Protein AF-Q4D4T2-F1 (afdb_monomer_lite)

Radius of gyration: 32.49 Å; chains: 1; bounding box: 91×75×84 Å

Structure (mmCIF, N/CA/C/O backbone):
data_AF-Q4D4T2-F1
#
_entry.id   AF-Q4D4T2-F1
#
loop_
_atom_site.group_PDB
_atom_site.id
_atom_site.type_symbol
_atom_site.label_atom_id
_atom_site.label_alt_id
_atom_site.label_comp_id
_atom_site.label_asym_id
_atom_site.label_entity_id
_atom_site.label_seq_id
_atom_site.pdbx_PDB_ins_code
_atom_site.Cartn_x
_atom_site.Cartn_y
_atom_site.Cartn_z
_atom_site.occupancy
_atom_site.B_iso_or_equiv
_atom_site.auth_seq_id
_atom_site.auth_comp_id
_atom_site.auth_asym_id
_atom_site.auth_atom_id
_atom_site.pdbx_PDB_model_num
ATOM 1 N N . MET A 1 1 ? -22.966 30.499 -41.683 1.00 44.88 1 MET A N 1
ATOM 2 C CA . MET A 1 1 ? -21.918 30.777 -40.678 1.00 44.88 1 MET A CA 1
ATOM 3 C C . MET A 1 1 ? -20.660 29.990 -41.037 1.00 44.88 1 MET A C 1
ATOM 5 O O . MET A 1 1 ? -20.538 28.830 -40.684 1.00 44.88 1 MET A O 1
ATOM 9 N N . ARG A 1 2 ? -19.798 30.611 -41.858 1.00 36.44 2 ARG A N 1
ATOM 10 C CA . ARG A 1 2 ? -18.565 30.069 -42.455 1.00 36.44 2 ARG A CA 1
ATOM 11 C C . ARG A 1 2 ? -17.349 30.632 -41.708 1.00 36.44 2 ARG A C 1
ATOM 13 O O . ARG A 1 2 ? -17.161 31.846 -41.756 1.00 36.44 2 ARG A O 1
ATOM 20 N N . ARG A 1 3 ? -16.542 29.784 -41.062 1.00 41.66 3 ARG A N 1
ATOM 21 C CA . ARG A 1 3 ? -15.095 29.957 -40.795 1.00 41.66 3 ARG A CA 1
ATOM 22 C C . ARG A 1 3 ? -14.637 28.849 -39.847 1.00 41.66 3 ARG A C 1
ATOM 24 O O . ARG A 1 3 ? -15.160 28.783 -38.749 1.00 41.66 3 ARG A O 1
ATOM 31 N N . VAL A 1 4 ? -13.714 28.006 -40.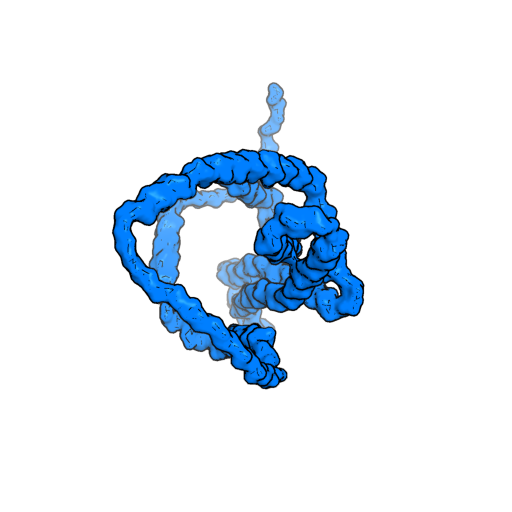309 1.00 49.16 4 VAL A N 1
ATOM 32 C CA . VAL A 1 4 ? -12.518 27.450 -39.633 1.00 49.16 4 VAL A CA 1
ATOM 33 C C . VAL A 1 4 ? -12.084 26.257 -40.494 1.00 49.16 4 VAL A C 1
ATOM 35 O O . VAL A 1 4 ? -12.495 25.120 -40.293 1.00 49.16 4 VAL A O 1
ATOM 38 N N . ALA A 1 5 ? -11.301 26.557 -41.526 1.00 42.28 5 ALA A N 1
ATOM 39 C CA . ALA A 1 5 ? -10.587 25.598 -42.354 1.00 42.28 5 ALA A CA 1
ATOM 40 C C . ALA A 1 5 ? -9.235 26.237 -42.676 1.00 42.28 5 ALA A C 1
ATOM 42 O O . ALA A 1 5 ? -9.202 27.138 -43.505 1.00 42.28 5 ALA A O 1
ATOM 43 N N . SER A 1 6 ? -8.175 25.831 -41.966 1.00 41.22 6 SER A N 1
ATOM 44 C CA . SER A 1 6 ? -6.763 25.927 -42.388 1.00 41.22 6 SER A CA 1
ATOM 45 C C . SER A 1 6 ? -5.823 25.646 -41.204 1.00 41.22 6 SER A C 1
ATOM 47 O O . SER A 1 6 ? -5.306 26.573 -40.588 1.00 41.22 6 SER A O 1
ATOM 49 N N . PHE A 1 7 ? -5.586 24.376 -40.875 1.00 43.56 7 PHE A N 1
ATOM 50 C CA . PHE A 1 7 ? -4.319 23.973 -40.249 1.00 43.56 7 PHE A CA 1
ATOM 51 C C . PHE A 1 7 ? -4.095 22.479 -40.494 1.00 43.56 7 PHE A C 1
ATOM 53 O O . PHE A 1 7 ? -4.446 21.625 -39.687 1.00 43.56 7 PHE A O 1
ATOM 60 N N . MET A 1 8 ? -3.602 22.159 -41.689 1.00 41.56 8 MET A N 1
ATOM 61 C CA . MET A 1 8 ? -3.276 20.800 -42.106 1.00 41.56 8 MET A CA 1
ATOM 62 C C . MET A 1 8 ? -1.932 20.873 -42.831 1.00 41.56 8 MET A C 1
ATOM 64 O O . MET A 1 8 ? -1.846 21.360 -43.953 1.00 41.56 8 MET A O 1
ATOM 68 N N . GLY A 1 9 ? -0.875 20.460 -42.136 1.00 43.84 9 GLY A N 1
ATOM 69 C CA . GLY A 1 9 ? 0.486 20.385 -42.648 1.00 43.84 9 GLY A CA 1
ATOM 70 C C . GLY A 1 9 ? 1.255 19.314 -41.881 1.00 43.84 9 GLY A C 1
ATOM 71 O O . GLY A 1 9 ? 1.368 19.403 -40.662 1.00 43.84 9 GLY A O 1
ATOM 72 N N . GLY A 1 10 ? 1.764 18.314 -42.605 1.00 42.94 10 GLY A N 1
ATOM 73 C CA . GLY A 1 10 ? 2.750 17.345 -42.111 1.00 42.94 10 GLY A CA 1
ATOM 74 C C . GLY A 1 10 ? 2.236 15.904 -41.963 1.00 42.94 10 GLY A C 1
ATOM 75 O O . GLY A 1 10 ? 1.473 15.632 -41.040 1.00 42.94 10 GLY A O 1
ATOM 76 N N . PRO A 1 11 ? 2.651 14.960 -42.832 1.00 43.16 11 PRO A N 1
ATOM 77 C CA . PRO A 1 11 ? 2.201 13.573 -42.807 1.00 43.16 11 PRO A CA 1
ATOM 78 C C . PRO A 1 11 ? 3.127 12.694 -41.949 1.00 43.16 11 PRO A C 1
ATOM 80 O O . PRO A 1 11 ? 4.309 12.559 -42.244 1.00 43.16 11 PRO A O 1
ATOM 83 N N . THR A 1 12 ? 2.584 12.002 -40.947 1.00 50.88 12 THR A N 1
ATOM 84 C CA . THR A 1 12 ? 3.185 10.772 -40.403 1.00 50.88 12 THR A CA 1
ATOM 85 C C . THR A 1 12 ? 2.129 9.673 -40.400 1.00 50.88 12 THR A C 1
ATOM 87 O O . THR A 1 12 ? 1.199 9.634 -39.597 1.00 50.88 12 THR A O 1
ATOM 90 N N . GLN A 1 13 ? 2.237 8.795 -41.396 1.00 39.31 13 GLN A N 1
ATOM 91 C CA . GLN A 1 13 ? 1.388 7.624 -41.551 1.00 39.31 13 GLN A CA 1
ATOM 92 C C . GLN A 1 13 ? 1.689 6.584 -40.465 1.00 39.31 13 GLN A C 1
ATOM 94 O O . GLN A 1 13 ? 2.679 5.865 -40.551 1.00 39.31 13 GLN A O 1
ATOM 99 N N . TRP A 1 14 ? 0.780 6.424 -39.505 1.00 34.06 14 TRP A N 1
ATOM 100 C CA . TRP A 1 14 ? 0.675 5.212 -38.688 1.00 34.06 14 TRP A CA 1
ATOM 101 C C . TRP A 1 14 ? -0.488 4.370 -39.212 1.00 34.06 14 TRP A C 1
ATOM 103 O O . TRP A 1 14 ? -1.624 4.455 -38.747 1.00 34.06 14 TRP A O 1
ATOM 113 N N . ARG A 1 15 ? -0.220 3.572 -40.248 1.00 34.34 15 ARG A N 1
ATOM 114 C CA . ARG A 1 15 ? -1.204 2.676 -40.863 1.00 34.34 15 ARG A CA 1
ATOM 115 C C . ARG A 1 15 ? -1.383 1.432 -39.981 1.00 34.34 15 ARG A C 1
ATOM 117 O O . ARG A 1 15 ? -0.695 0.434 -40.164 1.00 34.34 15 ARG A O 1
ATOM 124 N N . TRP A 1 16 ? -2.334 1.473 -39.044 1.00 38.56 16 TRP A N 1
ATOM 125 C CA . TRP A 1 16 ? -2.843 0.296 -38.317 1.00 38.56 16 TRP A CA 1
ATOM 126 C C . TRP A 1 16 ? -3.667 -0.598 -39.261 1.00 38.56 16 TRP A C 1
ATOM 128 O O . TRP A 1 16 ? -4.891 -0.678 -39.199 1.00 38.56 16 TRP A O 1
ATOM 138 N N . GLY A 1 17 ? -2.985 -1.247 -40.202 1.00 41.09 17 GLY A N 1
ATOM 139 C CA . GLY A 1 17 ? -3.572 -2.185 -41.147 1.00 41.09 17 GLY A CA 1
ATOM 140 C C . GLY A 1 17 ? -3.193 -3.613 -40.793 1.00 41.09 17 GLY A C 1
ATOM 141 O O . GLY A 1 17 ? -2.114 -4.047 -41.178 1.00 41.09 17 GLY A O 1
ATOM 142 N N . SER A 1 18 ? -4.077 -4.326 -40.079 1.00 44.06 18 SER A N 1
ATOM 143 C CA . SER A 1 18 ? -4.409 -5.760 -40.252 1.00 44.06 18 SER A CA 1
ATOM 144 C C . SER A 1 18 ? -4.980 -6.359 -38.961 1.00 44.06 18 SER A C 1
ATOM 146 O O . SER A 1 18 ? -4.249 -6.828 -38.090 1.00 44.06 18 SER A O 1
ATOM 148 N N . ARG A 1 19 ? -6.315 -6.453 -38.884 1.00 53.12 19 ARG A N 1
ATOM 149 C CA . ARG A 1 19 ? -7.075 -7.185 -37.842 1.00 53.12 19 ARG A CA 1
ATOM 150 C C . ARG A 1 19 ? -6.663 -8.666 -37.677 1.00 53.12 19 ARG A C 1
ATOM 152 O O . ARG A 1 19 ? -7.054 -9.308 -36.708 1.00 53.12 19 ARG A O 1
ATOM 159 N N . VAL A 1 20 ? -5.866 -9.208 -38.598 1.00 58.22 20 VAL A N 1
ATOM 160 C CA . VAL A 1 20 ? -5.419 -10.610 -38.619 1.00 58.22 20 VAL A CA 1
ATOM 161 C C . VAL A 1 20 ? -4.209 -10.859 -37.702 1.00 58.22 20 VAL A C 1
ATOM 163 O O . VAL A 1 20 ? -4.119 -11.922 -37.089 1.00 58.22 20 VAL A O 1
ATOM 166 N N . LEU A 1 21 ? -3.317 -9.875 -37.521 1.00 54.00 21 LEU A N 1
ATOM 167 C CA . LEU A 1 21 ? -2.125 -10.021 -36.668 1.00 54.00 21 LEU A CA 1
ATOM 168 C C . LEU A 1 21 ? -2.469 -10.042 -35.172 1.00 54.00 21 LEU A C 1
ATOM 170 O O . LEU A 1 21 ? -1.868 -10.804 -34.418 1.00 54.00 21 LEU A O 1
ATOM 174 N N . TRP A 1 22 ? -3.499 -9.297 -34.759 1.00 44.16 22 TRP A N 1
ATOM 175 C CA . TRP A 1 22 ? -3.991 -9.317 -33.376 1.00 44.16 22 TRP A CA 1
ATOM 176 C C . TRP A 1 22 ? -4.605 -10.670 -32.994 1.00 44.16 22 TRP A C 1
ATOM 178 O O . TRP A 1 22 ? -4.325 -11.181 -31.914 1.00 44.16 22 TRP A O 1
ATOM 188 N N . LYS A 1 23 ? -5.360 -11.318 -33.898 1.00 63.72 23 LYS A N 1
ATOM 189 C CA . LYS A 1 23 ? -5.887 -12.669 -33.636 1.00 63.72 23 LYS A CA 1
ATOM 190 C C . LYS A 1 23 ? -4.777 -13.716 -33.507 1.00 63.72 23 LYS A C 1
ATOM 192 O O . LYS A 1 23 ? -4.887 -14.590 -32.655 1.00 63.72 23 LYS A O 1
ATOM 197 N N . ARG A 1 24 ? -3.700 -13.618 -34.298 1.00 65.69 24 ARG A N 1
ATOM 198 C CA . ARG A 1 24 ? -2.552 -14.538 -34.197 1.00 65.69 24 ARG A CA 1
ATOM 199 C C . ARG A 1 24 ? -1.722 -14.318 -32.930 1.00 65.69 24 ARG A C 1
ATOM 201 O O . ARG A 1 24 ? -1.378 -15.297 -32.282 1.00 65.69 24 ARG A O 1
ATOM 208 N N . GLN A 1 25 ? -1.460 -13.070 -32.538 1.00 58.53 25 GLN A N 1
ATOM 209 C CA . GLN A 1 25 ? -0.755 -12.756 -31.284 1.00 58.53 25 GLN A CA 1
ATOM 210 C C . GLN A 1 25 ? -1.544 -13.214 -30.046 1.00 58.53 25 GLN A C 1
ATOM 212 O O . GLN A 1 25 ? -0.963 -13.802 -29.140 1.00 58.53 25 GLN A O 1
ATOM 217 N N . VAL A 1 26 ? -2.871 -13.033 -30.027 1.00 70.00 26 VAL A N 1
ATOM 218 C CA . VAL A 1 26 ? -3.720 -13.508 -28.917 1.00 70.00 26 VAL A CA 1
ATOM 219 C C . VAL A 1 26 ? -3.757 -15.041 -28.846 1.00 70.00 26 VAL A C 1
ATOM 221 O O . VAL A 1 26 ? -3.688 -15.593 -27.752 1.00 70.00 26 VAL A O 1
ATOM 224 N N . LEU A 1 27 ? -3.791 -15.744 -29.985 1.00 70.00 27 LEU A N 1
ATOM 225 C CA . LEU A 1 27 ? -3.718 -17.212 -30.007 1.00 70.00 27 LEU A CA 1
ATOM 226 C C . LEU A 1 27 ? -2.357 -17.740 -29.532 1.00 70.00 27 LEU A C 1
ATOM 228 O O . LEU A 1 27 ? -2.335 -18.674 -28.738 1.00 70.00 27 LEU A O 1
ATOM 232 N N . ILE A 1 28 ? -1.246 -17.110 -29.933 1.00 67.31 28 ILE A N 1
ATOM 233 C CA . ILE A 1 28 ? 0.107 -17.498 -29.492 1.00 67.31 28 ILE A CA 1
ATOM 234 C C . ILE A 1 28 ? 0.299 -17.215 -27.992 1.00 67.31 28 ILE A C 1
ATOM 236 O O . ILE A 1 28 ? 0.868 -18.039 -27.275 1.00 67.31 28 ILE A O 1
ATOM 240 N N . ALA A 1 29 ? -0.233 -16.099 -27.483 1.00 56.44 29 ALA A N 1
ATOM 241 C CA . ALA A 1 29 ? -0.218 -15.798 -26.053 1.00 56.44 29 ALA A CA 1
ATOM 242 C C . ALA A 1 29 ? -1.091 -16.774 -25.241 1.00 56.44 29 ALA A C 1
ATOM 244 O O . ALA A 1 29 ? -0.703 -17.170 -24.143 1.00 56.44 29 ALA A O 1
ATOM 245 N N . SER A 1 30 ? -2.232 -17.214 -25.786 1.00 62.06 30 SER A N 1
ATOM 246 C CA . SER A 1 30 ? -3.124 -18.164 -25.111 1.00 62.06 30 SER A CA 1
ATOM 247 C C . SER A 1 30 ? -2.571 -19.593 -25.092 1.00 62.06 30 SER A C 1
ATOM 249 O O . SER A 1 30 ? -2.819 -20.313 -24.127 1.00 62.06 30 SER A O 1
ATOM 251 N N . THR A 1 31 ? -1.793 -20.007 -26.100 1.00 61.25 31 THR A N 1
ATOM 252 C CA . THR A 1 31 ? -1.099 -21.307 -26.083 1.00 61.25 31 THR A CA 1
ATOM 253 C C . THR A 1 31 ? 0.143 -21.282 -25.196 1.00 61.25 31 THR A C 1
ATOM 255 O O . THR A 1 31 ? 0.405 -22.257 -24.501 1.00 61.25 31 THR A O 1
ATOM 258 N N . ALA A 1 32 ? 0.861 -20.154 -25.124 1.00 54.91 32 ALA A N 1
ATOM 259 C CA . ALA A 1 32 ? 2.004 -20.018 -24.223 1.00 54.91 32 ALA A CA 1
ATOM 260 C C . ALA A 1 32 ? 1.574 -20.002 -22.744 1.00 54.91 32 ALA A C 1
ATOM 262 O O . ALA A 1 32 ? 2.200 -20.659 -21.919 1.00 54.91 32 ALA A O 1
ATOM 263 N N . LEU A 1 33 ? 0.470 -19.335 -22.384 1.00 53.81 33 LEU A N 1
ATOM 264 C CA . LEU A 1 33 ? 0.018 -19.284 -20.985 1.00 53.81 33 LEU A CA 1
ATOM 265 C C . LEU A 1 33 ? -0.446 -20.642 -20.426 1.00 53.81 33 LEU A C 1
ATOM 267 O O . LEU A 1 33 ? -0.428 -20.829 -19.210 1.00 53.81 33 LEU A O 1
ATOM 271 N N . SER A 1 34 ? -0.836 -21.585 -21.290 1.00 50.41 34 SER A N 1
ATOM 272 C CA . SER A 1 34 ? -1.310 -22.906 -20.863 1.00 50.41 34 SER A CA 1
ATOM 273 C C . SER A 1 34 ? -0.177 -23.878 -20.512 1.00 50.41 34 SER A C 1
ATOM 275 O O . SER A 1 34 ? -0.414 -24.809 -19.745 1.00 50.41 34 SER A O 1
ATOM 277 N N . GLU A 1 35 ? 1.048 -23.669 -21.008 1.00 55.22 35 GLU A N 1
ATOM 278 C CA . GLU A 1 35 ? 2.179 -24.576 -20.739 1.00 55.22 35 GLU A CA 1
ATOM 279 C C . GLU A 1 35 ? 3.102 -24.117 -19.597 1.00 55.22 35 GLU A C 1
ATOM 281 O O . GLU A 1 35 ? 3.805 -24.936 -19.006 1.00 55.22 35 GLU A O 1
ATOM 286 N N . TYR A 1 36 ? 3.047 -22.850 -19.172 1.00 53.03 36 TYR A N 1
ATOM 287 C CA . TYR A 1 36 ? 3.883 -22.362 -18.061 1.00 53.03 36 TYR A CA 1
ATOM 288 C C . TYR A 1 36 ? 3.278 -22.567 -16.659 1.00 53.03 36 TYR A C 1
ATOM 290 O O . TYR A 1 36 ? 3.931 -22.273 -15.654 1.00 53.03 36 TYR A O 1
ATOM 298 N N . HIS A 1 37 ? 2.056 -23.100 -16.546 1.00 51.78 37 HIS A N 1
ATOM 299 C CA . HIS A 1 37 ? 1.258 -22.923 -15.330 1.00 51.78 37 HIS A CA 1
ATOM 300 C C . HIS A 1 37 ? 1.340 -24.014 -14.241 1.00 51.78 37 HIS A C 1
ATOM 302 O O . HIS A 1 37 ? 0.659 -23.870 -13.226 1.00 51.78 37 HIS A O 1
ATOM 308 N N . LEU A 1 38 ? 2.166 -25.068 -14.358 1.00 46.06 38 LEU A N 1
ATOM 309 C CA . LEU A 1 38 ? 2.177 -26.126 -13.320 1.00 46.06 38 LEU A CA 1
ATOM 310 C C . LEU A 1 38 ? 3.533 -26.662 -12.823 1.00 46.06 38 LEU A C 1
ATOM 312 O O . LEU A 1 38 ? 3.528 -27.486 -11.912 1.00 46.06 38 LEU A O 1
ATOM 316 N N . ARG A 1 39 ? 4.693 -26.212 -13.327 1.00 49.44 39 ARG A N 1
ATOM 317 C CA . ARG A 1 39 ? 5.987 -26.833 -12.945 1.00 49.44 39 ARG A CA 1
ATOM 318 C C . ARG A 1 39 ? 7.060 -25.934 -12.324 1.00 49.44 39 ARG A C 1
ATOM 320 O O . ARG A 1 39 ? 8.030 -26.476 -11.812 1.00 49.44 39 ARG A O 1
ATOM 327 N N . SER A 1 40 ? 6.886 -24.608 -12.271 1.00 47.38 40 SER A N 1
ATOM 328 C CA . SER A 1 40 ? 7.947 -23.698 -11.780 1.00 47.38 40 SER A CA 1
ATOM 329 C C . SER A 1 40 ? 7.637 -22.939 -10.476 1.00 47.38 40 SER A C 1
ATOM 331 O O . SER A 1 40 ? 8.464 -22.149 -10.025 1.00 47.38 40 SER A O 1
ATOM 333 N N . ILE A 1 41 ? 6.484 -23.181 -9.836 1.00 50.47 41 ILE A N 1
ATOM 334 C CA . ILE A 1 41 ? 6.087 -22.526 -8.564 1.00 50.47 41 ILE A CA 1
ATOM 335 C C . ILE A 1 41 ? 6.522 -23.342 -7.325 1.00 50.47 41 ILE A C 1
ATOM 337 O O . ILE A 1 41 ? 6.406 -22.880 -6.194 1.00 50.47 41 ILE A O 1
ATOM 341 N N . SER A 1 42 ? 7.101 -24.533 -7.502 1.00 53.44 42 SER A N 1
ATOM 342 C CA . SER A 1 42 ? 7.606 -25.364 -6.396 1.00 53.44 42 SER A CA 1
ATOM 343 C C . SER A 1 42 ? 9.064 -25.082 -5.996 1.00 53.44 42 SER A C 1
ATOM 345 O O . SER A 1 42 ? 9.522 -25.637 -5.002 1.00 53.44 42 SER A O 1
ATOM 347 N N . ALA A 1 43 ? 9.789 -24.219 -6.720 1.00 55.88 43 ALA A N 1
ATOM 348 C CA . ALA A 1 43 ? 11.238 -24.040 -6.547 1.00 55.88 43 ALA A CA 1
ATOM 349 C C . ALA A 1 43 ? 11.678 -22.673 -5.979 1.00 55.88 43 ALA A C 1
ATOM 351 O O . ALA A 1 43 ? 12.851 -22.506 -5.653 1.00 55.88 43 ALA A O 1
ATOM 352 N N . LEU A 1 44 ? 10.769 -21.703 -5.798 1.00 54.03 44 LEU A N 1
ATOM 353 C CA . LEU A 1 44 ? 11.093 -20.419 -5.161 1.00 54.03 44 LEU A CA 1
ATOM 354 C C . LEU A 1 44 ? 10.531 -20.322 -3.733 1.00 54.03 44 LEU A C 1
ATOM 356 O O . LEU A 1 44 ? 9.417 -19.873 -3.487 1.00 54.03 44 LEU A O 1
ATOM 360 N N . SER A 1 45 ? 11.426 -20.659 -2.806 1.00 54.97 45 SER A N 1
ATOM 361 C CA . SER A 1 45 ? 11.560 -20.141 -1.442 1.00 54.97 45 SER A CA 1
ATOM 362 C C . SER A 1 45 ? 10.604 -20.663 -0.342 1.00 54.97 45 SER A C 1
ATOM 364 O O . SER A 1 45 ? 9.486 -20.169 -0.177 1.00 54.97 45 SER A O 1
ATOM 366 N N . PRO A 1 46 ? 11.108 -21.544 0.552 1.00 54.78 46 PRO A N 1
ATOM 367 C CA . PRO A 1 46 ? 10.490 -21.883 1.844 1.00 54.78 46 PRO A CA 1
ATOM 368 C C . PRO A 1 46 ? 10.179 -20.667 2.743 1.00 54.78 46 PRO A C 1
ATOM 370 O O . PRO A 1 46 ? 9.406 -20.777 3.694 1.00 54.78 46 PRO A O 1
ATOM 373 N N . SER A 1 47 ? 10.749 -19.493 2.443 1.00 64.50 47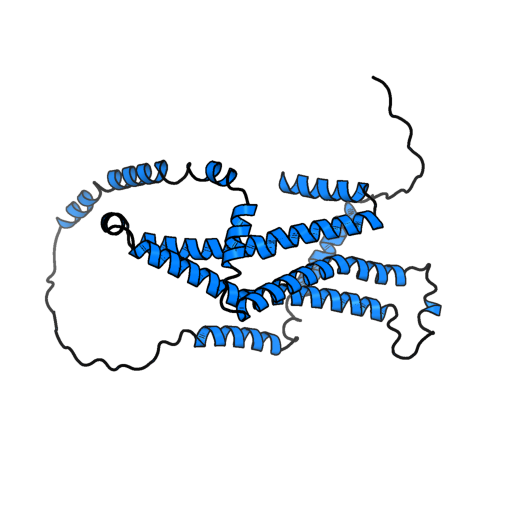 SER A N 1
ATOM 374 C CA . SER A 1 47 ? 10.578 -18.259 3.219 1.00 64.50 47 SER A CA 1
ATOM 375 C C . SER A 1 47 ? 9.166 -17.661 3.129 1.00 64.50 47 SER A C 1
ATOM 377 O O . SER A 1 47 ? 8.629 -17.209 4.140 1.00 64.50 47 SER A O 1
ATOM 379 N N . LEU A 1 48 ? 8.505 -17.733 1.966 1.00 57.47 48 LEU A N 1
ATOM 380 C CA . LEU A 1 48 ? 7.135 -17.226 1.797 1.00 57.47 48 LEU A CA 1
ATOM 381 C C . LEU A 1 48 ? 6.096 -18.160 2.432 1.00 57.47 48 LEU A C 1
ATOM 383 O O . LEU A 1 48 ? 5.099 -17.697 2.992 1.00 57.47 48 LEU A O 1
ATOM 387 N N . TRP A 1 49 ? 6.367 -19.470 2.434 1.00 56.31 49 TRP A N 1
ATOM 388 C CA . TRP A 1 49 ? 5.585 -20.438 3.205 1.00 56.31 49 TRP A CA 1
ATOM 389 C C . TRP A 1 49 ? 5.747 -20.224 4.711 1.00 56.31 49 TRP A C 1
ATOM 391 O O . TRP A 1 49 ? 4.749 -20.271 5.429 1.00 56.31 49 TRP A O 1
ATOM 401 N N . ASN A 1 50 ? 6.954 -19.905 5.189 1.00 68.50 50 ASN A N 1
ATOM 402 C CA . ASN A 1 50 ? 7.174 -19.576 6.596 1.00 68.50 50 ASN A CA 1
ATOM 403 C C . ASN A 1 50 ? 6.502 -18.263 7.012 1.00 68.50 50 ASN A C 1
ATOM 405 O O . ASN A 1 50 ? 5.897 -18.238 8.076 1.00 68.50 50 ASN A O 1
ATOM 409 N N . CYS A 1 51 ? 6.495 -17.212 6.186 1.00 60.78 51 CYS A N 1
ATOM 410 C CA . CYS A 1 51 ? 5.766 -15.978 6.512 1.00 60.78 51 CYS A CA 1
ATOM 411 C C . CYS A 1 51 ? 4.247 -16.189 6.562 1.00 60.78 51 CYS A C 1
ATOM 413 O O . CYS A 1 51 ? 3.589 -15.723 7.493 1.00 60.78 51 CYS A O 1
ATOM 415 N N . ARG A 1 52 ? 3.674 -16.949 5.617 1.00 68.88 52 ARG A N 1
ATOM 416 C CA . ARG A 1 52 ? 2.238 -17.270 5.639 1.00 68.88 52 ARG A CA 1
ATOM 417 C C . ARG A 1 52 ? 1.881 -18.182 6.814 1.00 68.88 52 ARG A C 1
ATOM 419 O O . ARG A 1 52 ? 0.841 -17.985 7.436 1.00 68.88 52 ARG A O 1
ATOM 426 N N . ARG A 1 53 ? 2.748 -19.144 7.152 1.00 72.12 53 ARG A N 1
ATOM 427 C CA . ARG A 1 53 ? 2.573 -20.044 8.300 1.00 72.12 53 ARG A CA 1
ATOM 428 C C . ARG A 1 53 ? 2.725 -19.292 9.627 1.00 72.12 53 ARG A C 1
ATOM 430 O O . ARG A 1 53 ? 1.889 -19.495 10.495 1.00 72.12 53 ARG A O 1
ATOM 437 N N . LEU A 1 54 ? 3.679 -18.367 9.750 1.00 67.44 54 LEU A N 1
ATOM 438 C CA . LEU A 1 54 ? 3.849 -17.494 10.920 1.00 67.44 54 LEU A CA 1
ATOM 439 C C . LEU A 1 54 ? 2.667 -16.538 11.099 1.00 67.44 54 LEU A C 1
ATOM 441 O O . LEU A 1 54 ? 2.180 -16.396 12.216 1.00 67.44 54 LEU A O 1
ATOM 445 N N . PHE A 1 55 ? 2.142 -15.951 10.019 1.00 68.50 55 PHE A N 1
ATOM 446 C CA . PHE A 1 55 ? 0.934 -15.124 10.090 1.00 68.50 55 PHE A CA 1
ATOM 447 C C . PHE A 1 55 ? -0.276 -15.953 10.541 1.00 68.50 55 PHE A C 1
ATOM 449 O O . PHE A 1 55 ? -0.995 -15.555 11.454 1.00 68.50 55 PHE A O 1
ATOM 456 N N . HIS A 1 56 ? -0.442 -17.160 9.987 1.00 62.47 56 HIS A N 1
ATOM 457 C CA . HIS A 1 56 ? -1.529 -18.066 10.358 1.00 62.47 56 HIS A CA 1
ATOM 458 C C . HIS A 1 56 ? -1.388 -18.623 11.789 1.00 62.47 56 HIS A C 1
ATOM 460 O O . HIS A 1 56 ? -2.394 -18.865 12.463 1.00 62.47 56 HIS A O 1
ATOM 466 N N . GLN A 1 57 ? -0.154 -18.812 12.267 1.00 65.31 57 GLN A N 1
ATOM 467 C CA . GLN A 1 57 ? 0.176 -19.271 13.617 1.00 65.31 57 GLN A CA 1
ATOM 468 C C . GLN A 1 57 ? -0.010 -18.146 14.647 1.00 65.31 57 GLN A C 1
ATOM 470 O O . GLN A 1 57 ? -0.589 -18.392 15.702 1.00 65.31 57 GLN A O 1
ATOM 475 N N . ALA A 1 58 ? 0.340 -16.901 14.310 1.00 58.50 58 ALA A N 1
ATOM 476 C CA . ALA A 1 58 ? 0.080 -15.724 15.139 1.00 58.50 58 ALA A CA 1
ATOM 477 C C . ALA A 1 58 ? -1.425 -15.443 15.303 1.00 58.50 58 ALA A C 1
ATOM 479 O O . ALA A 1 58 ? -1.869 -15.112 16.402 1.00 58.50 58 ALA A O 1
ATOM 480 N N . THR A 1 59 ? -2.242 -15.656 14.261 1.00 59.34 59 THR A N 1
ATOM 481 C CA . THR A 1 59 ? -3.711 -15.589 14.391 1.00 59.34 59 THR A CA 1
ATOM 482 C C . THR A 1 59 ? -4.308 -16.746 15.193 1.00 59.34 59 THR A C 1
ATOM 484 O O . THR A 1 59 ? -5.321 -16.543 15.855 1.00 59.34 59 THR A O 1
ATOM 487 N N . ARG A 1 60 ? -3.697 -17.943 15.193 1.00 55.41 60 ARG A N 1
ATOM 488 C CA . ARG A 1 60 ? -4.166 -19.060 16.038 1.00 55.41 60 ARG A CA 1
ATOM 489 C C . ARG A 1 60 ? -3.833 -18.863 17.516 1.00 55.41 60 ARG A C 1
ATOM 491 O O . ARG A 1 60 ? -4.652 -19.207 18.357 1.00 55.41 60 ARG A O 1
ATOM 498 N N . LEU A 1 61 ? -2.683 -18.271 17.839 1.00 53.19 61 LEU A N 1
ATOM 499 C CA . LEU A 1 61 ? -2.267 -18.049 19.230 1.00 53.19 61 LEU A CA 1
ATOM 500 C C . LEU A 1 61 ? -3.092 -16.976 19.957 1.00 53.19 61 LEU A C 1
ATOM 502 O O . LEU A 1 61 ? -3.051 -16.908 21.180 1.00 53.19 61 LEU A O 1
ATOM 506 N N . ARG A 1 62 ? -3.877 -16.165 19.235 1.00 55.84 62 ARG A N 1
ATOM 507 C CA . ARG A 1 62 ? -4.770 -15.163 19.839 1.00 55.84 62 ARG A CA 1
ATOM 508 C C . ARG A 1 62 ? -6.177 -15.684 20.166 1.00 55.84 62 ARG A C 1
ATOM 510 O O . ARG A 1 62 ? -6.981 -14.927 20.699 1.00 55.84 62 ARG A O 1
ATOM 517 N N . LEU A 1 63 ? -6.463 -16.951 19.856 1.00 54.47 63 LEU A N 1
ATOM 518 C CA . LEU A 1 63 ? -7.764 -17.602 20.050 1.00 54.47 63 LEU A CA 1
ATOM 519 C C . LEU A 1 63 ? -7.716 -18.815 20.998 1.00 54.47 63 LEU A C 1
ATOM 521 O O . LEU A 1 63 ? -8.709 -19.529 21.087 1.00 54.47 63 LEU A O 1
ATOM 525 N N . GLU A 1 64 ? -6.613 -19.053 21.718 1.00 48.91 64 GLU A N 1
ATOM 526 C CA . GLU A 1 64 ? -6.607 -20.056 22.794 1.00 48.91 64 GLU A CA 1
ATOM 527 C C . GLU A 1 64 ? -7.307 -19.473 24.035 1.00 48.91 64 GLU A C 1
ATOM 529 O O . GLU A 1 64 ? -6.813 -18.501 24.618 1.00 48.91 64 GLU A O 1
ATOM 534 N N . PRO A 1 65 ? -8.464 -20.025 24.444 1.00 53.47 65 PRO A N 1
ATOM 535 C CA . PRO A 1 65 ? -9.111 -19.627 25.677 1.00 53.47 65 PRO A CA 1
ATOM 536 C C . PRO A 1 65 ? -8.241 -20.110 26.838 1.00 53.47 65 PRO A C 1
ATOM 538 O O . PRO A 1 65 ? -7.802 -21.259 26.869 1.00 53.47 65 PRO A O 1
ATOM 541 N N . SER A 1 66 ? -7.989 -19.213 27.789 1.00 47.38 66 SER A N 1
ATOM 542 C CA . SER A 1 66 ? -7.293 -19.491 29.045 1.00 47.38 66 SER A CA 1
ATOM 543 C C . SER A 1 66 ? -7.805 -20.793 29.677 1.00 47.38 66 SER A C 1
ATOM 545 O O . SER A 1 66 ? -8.912 -20.839 30.214 1.00 47.38 66 SER A O 1
ATOM 547 N N . LYS A 1 67 ? -7.005 -21.865 29.604 1.00 45.25 67 LYS A N 1
ATOM 548 C CA . LYS A 1 67 ? -7.220 -23.089 30.378 1.00 45.25 67 LYS A CA 1
ATOM 549 C C . LYS A 1 67 ? -7.022 -22.755 31.854 1.00 45.25 67 LYS A C 1
ATOM 551 O O . LYS A 1 67 ? -5.914 -22.407 32.249 1.00 45.25 67 LYS A O 1
ATOM 556 N N . GLY A 1 68 ? -8.070 -22.914 32.658 1.00 41.81 68 GLY A N 1
ATOM 557 C CA . GLY A 1 68 ? -7.929 -23.039 34.108 1.00 41.81 68 GLY A CA 1
ATOM 558 C C . GLY A 1 68 ? -8.995 -22.322 34.923 1.00 41.81 68 GLY A C 1
ATOM 559 O O . GLY A 1 68 ? -8.723 -21.250 35.440 1.00 41.81 68 GLY A O 1
ATOM 560 N N . VAL A 1 69 ? -10.155 -22.960 35.103 1.00 53.38 69 VAL A N 1
ATOM 561 C CA . VAL A 1 69 ? -10.881 -22.999 36.387 1.00 53.38 69 VAL A CA 1
ATOM 562 C C . VAL A 1 69 ? -11.618 -24.350 36.446 1.00 53.38 69 VAL A C 1
ATOM 564 O O . VAL A 1 69 ? -12.435 -24.613 35.562 1.00 53.38 69 VAL A O 1
ATOM 567 N N . PRO A 1 70 ? -11.350 -25.230 37.429 1.00 42.50 70 PRO A N 1
ATOM 568 C CA . PRO A 1 70 ? -12.183 -26.399 37.683 1.00 42.50 70 PRO A CA 1
ATOM 569 C C . PRO A 1 70 ? -13.413 -25.946 38.482 1.00 42.50 70 PRO A C 1
ATOM 571 O O . PRO A 1 70 ? -13.279 -25.457 39.601 1.00 42.50 70 PRO A O 1
ATOM 574 N N . ALA A 1 71 ? -14.607 -26.064 37.902 1.00 45.59 71 ALA A N 1
ATOM 575 C CA . ALA A 1 71 ? -15.858 -25.794 38.604 1.00 45.59 71 ALA A CA 1
ATOM 576 C C . ALA A 1 71 ? -16.524 -27.118 38.984 1.00 45.59 71 ALA A C 1
ATOM 578 O O . ALA A 1 71 ? -16.820 -27.955 38.132 1.00 45.59 71 ALA A O 1
ATOM 579 N N . ALA A 1 72 ? -16.686 -27.273 40.293 1.00 46.03 72 ALA A N 1
ATOM 580 C CA . ALA A 1 72 ? -17.258 -28.394 41.005 1.00 46.03 72 ALA A CA 1
ATOM 581 C C . ALA A 1 72 ? -18.656 -28.807 40.508 1.00 46.03 72 ALA A C 1
ATOM 583 O O . ALA A 1 72 ? -19.535 -27.980 40.284 1.00 46.03 72 ALA A O 1
ATOM 584 N N . GLU A 1 73 ? -18.814 -30.120 40.346 1.00 38.97 73 GLU A N 1
ATOM 585 C CA . GLU A 1 73 ? -19.792 -30.953 41.056 1.00 38.97 73 GLU A CA 1
ATOM 586 C C . GLU A 1 73 ? -21.079 -30.246 41.529 1.00 38.97 73 GLU A C 1
ATOM 588 O O . GLU A 1 73 ? -21.103 -29.510 42.513 1.00 38.97 73 GLU A O 1
ATOM 593 N N . GLY A 1 74 ? -22.174 -30.507 40.813 1.00 41.19 74 GLY A N 1
ATOM 594 C CA . GLY A 1 74 ? -23.495 -29.941 41.076 1.00 41.19 74 GLY A CA 1
ATOM 595 C C . GLY A 1 74 ? -24.587 -30.760 40.398 1.00 41.19 74 GLY A C 1
ATOM 596 O O . GLY A 1 74 ? -25.241 -30.314 39.461 1.00 41.19 74 GLY A O 1
ATOM 597 N N . THR A 1 75 ? -24.717 -32.001 40.853 1.00 38.78 75 THR A N 1
ATOM 598 C CA . THR A 1 75 ? -25.803 -32.950 40.603 1.00 38.78 75 THR A CA 1
ATOM 599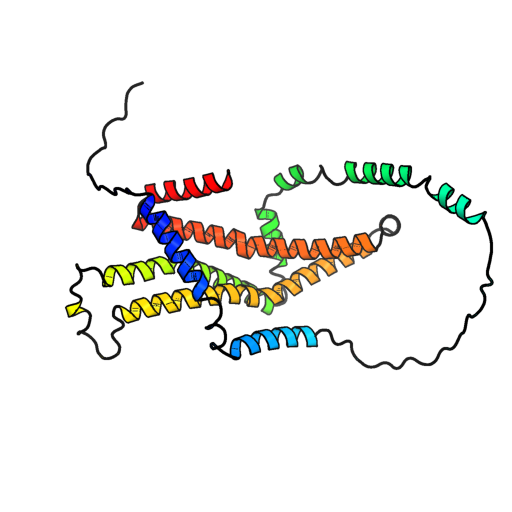 C C . THR A 1 75 ? -27.173 -32.284 40.749 1.00 38.78 75 THR A C 1
ATOM 601 O O . THR A 1 75 ? -27.467 -31.758 41.813 1.00 38.78 75 THR A O 1
ATOM 604 N N . ASN A 1 76 ? -28.020 -32.338 39.714 1.00 43.44 76 ASN A N 1
ATOM 605 C CA . ASN A 1 76 ? -29.466 -32.544 39.862 1.00 43.44 76 ASN A CA 1
ATOM 606 C C . ASN A 1 76 ? -30.096 -32.961 38.526 1.00 43.44 76 ASN A C 1
ATOM 608 O O . ASN A 1 76 ? -30.321 -32.190 37.597 1.00 43.44 76 ASN A O 1
ATOM 612 N N . THR A 1 77 ? -30.351 -34.258 38.486 1.00 42.75 77 THR A N 1
ATOM 613 C CA . THR A 1 77 ? -31.272 -35.014 37.650 1.00 42.75 77 THR A CA 1
ATOM 614 C C . THR A 1 77 ? -32.647 -34.356 37.495 1.00 42.75 77 THR A C 1
ATOM 616 O O . THR A 1 77 ? -33.336 -34.142 38.489 1.00 42.75 77 THR A O 1
ATOM 619 N N . PHE A 1 78 ? -33.114 -34.184 36.255 1.00 40.34 78 PHE A N 1
ATOM 620 C CA . PHE A 1 78 ? -34.546 -34.240 35.950 1.00 40.34 78 PHE A CA 1
ATOM 621 C C . PHE A 1 78 ? -34.755 -35.217 34.791 1.00 40.34 78 PHE A C 1
ATOM 623 O O . PHE A 1 78 ? -34.517 -34.924 33.620 1.00 40.34 78 PHE A O 1
ATOM 630 N N . ARG A 1 79 ? -35.078 -36.447 35.188 1.00 38.19 79 ARG A N 1
ATOM 631 C CA . ARG A 1 79 ? -35.509 -37.562 34.347 1.00 38.19 79 ARG A CA 1
ATOM 632 C C . ARG A 1 79 ? -37.029 -37.468 34.164 1.00 38.19 79 ARG A C 1
ATOM 634 O O . ARG A 1 79 ? -37.688 -36.777 34.935 1.00 38.19 79 ARG A O 1
ATOM 641 N N . THR A 1 80 ? -37.533 -38.324 33.272 1.00 38.59 80 THR A N 1
ATOM 642 C CA . THR A 1 80 ? -38.888 -38.922 33.257 1.00 38.59 80 THR A CA 1
ATOM 643 C C . THR A 1 80 ? -40.020 -38.010 32.745 1.00 38.59 80 THR A C 1
ATOM 645 O O . THR A 1 80 ? -40.144 -36.884 33.190 1.00 38.59 80 THR A O 1
ATOM 648 N N . GLU A 1 81 ? -40.876 -38.359 31.777 1.00 42.44 81 GLU A N 1
ATOM 649 C CA . GLU A 1 81 ? -41.221 -39.603 31.066 1.00 42.44 81 GLU A CA 1
ATOM 650 C C . GLU A 1 81 ? -41.863 -39.265 29.703 1.00 42.44 81 GLU A C 1
ATOM 652 O O . GLU A 1 81 ? -42.510 -38.233 29.556 1.00 42.44 81 GLU A O 1
ATOM 657 N N . CYS A 1 82 ? -41.759 -40.176 28.731 1.00 33.53 82 CYS A N 1
ATOM 658 C CA . CYS A 1 82 ? -42.674 -40.273 27.588 1.00 33.53 82 CYS A CA 1
ATOM 659 C C . CYS A 1 82 ? -43.235 -41.699 27.558 1.00 33.53 82 CYS A C 1
ATOM 661 O O . CYS A 1 82 ? -42.437 -42.639 27.544 1.00 33.53 82 CYS A O 1
ATOM 663 N N . PRO A 1 83 ? -44.558 -41.876 27.422 1.00 44.81 83 PRO A N 1
ATOM 664 C CA . PRO A 1 83 ? -45.099 -43.055 26.764 1.00 44.81 83 PRO A CA 1
ATOM 665 C C . PRO A 1 83 ? -45.924 -42.688 25.523 1.00 44.81 83 PRO A C 1
ATOM 667 O O . PRO A 1 83 ? -46.866 -41.905 25.546 1.00 44.81 83 PRO A O 1
ATOM 670 N N . GLN A 1 84 ? -45.480 -43.307 24.435 1.00 43.16 84 GLN A N 1
ATOM 671 C CA . GLN A 1 84 ? -46.164 -43.740 23.222 1.00 43.16 84 GLN A CA 1
ATOM 672 C C . GLN A 1 84 ? -47.683 -43.517 23.079 1.00 43.16 84 GLN A C 1
ATOM 674 O O . GLN A 1 84 ? -48.482 -44.033 23.848 1.00 43.16 84 GLN A O 1
ATOM 679 N N . GLY A 1 85 ? -48.044 -43.063 21.876 1.00 38.78 85 GLY A N 1
ATOM 680 C CA . GLY A 1 85 ? -48.721 -43.974 20.954 1.00 38.78 85 GLY A CA 1
ATOM 681 C C . GLY A 1 85 ? -50.175 -43.658 20.624 1.00 38.78 85 GLY A C 1
ATOM 682 O O . GLY A 1 85 ? -51.054 -43.849 21.452 1.00 38.78 85 GLY A O 1
ATOM 683 N N . LYS A 1 86 ? -50.376 -43.421 19.317 1.00 39.81 86 LYS A N 1
ATOM 684 C CA . LYS A 1 86 ? -51.569 -43.769 18.524 1.00 39.81 86 LYS A CA 1
ATOM 685 C C . LYS A 1 86 ? -52.788 -42.852 18.744 1.00 39.81 86 LYS A C 1
ATOM 687 O O . LYS A 1 86 ? -53.159 -42.561 19.861 1.00 39.81 86 LYS A O 1
ATOM 692 N N . THR A 1 87 ? -53.523 -42.371 17.746 1.00 49.16 87 THR A N 1
ATOM 693 C CA . THR A 1 87 ? -53.557 -42.579 16.295 1.00 49.16 87 THR A CA 1
ATOM 694 C C . THR A 1 87 ? -54.539 -41.519 15.740 1.00 49.16 87 THR A C 1
ATOM 696 O O . THR A 1 87 ? -55.471 -41.111 16.425 1.00 49.16 87 THR A O 1
ATOM 699 N N . GLU A 1 88 ? -54.308 -41.055 14.510 1.00 52.62 88 GLU A N 1
ATOM 700 C CA . GLU A 1 88 ? -55.231 -40.296 13.628 1.00 52.62 88 GLU A CA 1
ATOM 701 C C . GLU A 1 88 ? -55.588 -38.824 13.945 1.00 52.62 88 GLU A C 1
ATOM 703 O O . GLU A 1 88 ? -55.741 -38.045 13.001 1.00 52.62 88 GLU A O 1
ATOM 708 N N . GLU A 1 89 ? -55.646 -38.358 15.195 1.00 52.56 89 GLU A N 1
ATOM 709 C CA . GLU A 1 89 ? -56.142 -36.988 15.464 1.00 52.56 89 GLU A CA 1
ATOM 710 C C . GLU A 1 89 ? -55.068 -35.881 15.336 1.00 52.56 89 GLU A C 1
ATOM 712 O O . GLU A 1 89 ? -55.359 -34.723 15.013 1.00 52.56 89 GLU A O 1
ATOM 717 N N . GLU A 1 90 ? -53.789 -36.238 15.478 1.00 53.03 90 GLU A N 1
ATOM 718 C CA . GLU A 1 90 ? -52.665 -35.290 15.429 1.00 53.03 90 GLU A CA 1
ATOM 719 C C . GLU A 1 90 ? -52.365 -34.784 14.004 1.00 53.03 90 GLU A C 1
ATOM 721 O O . GLU A 1 90 ? -51.954 -33.637 13.811 1.00 53.03 90 GLU A O 1
ATOM 726 N N . LYS A 1 91 ? -52.715 -35.564 12.970 1.00 51.31 91 LYS A N 1
ATOM 727 C CA . LYS A 1 91 ? -52.603 -35.118 11.570 1.00 51.31 91 LYS A CA 1
ATOM 728 C C . LYS A 1 91 ? -53.601 -34.007 11.216 1.00 51.31 91 LYS A C 1
ATOM 730 O O . LYS A 1 91 ? -53.299 -33.176 10.361 1.00 51.31 91 LYS A O 1
ATOM 735 N N . ARG A 1 92 ? -54.743 -33.898 11.911 1.00 53.81 92 ARG A N 1
ATOM 736 C CA . ARG A 1 92 ? -55.687 -32.777 11.713 1.00 53.81 92 ARG A CA 1
ATOM 737 C C . ARG A 1 92 ? -55.251 -31.489 12.420 1.00 53.81 92 ARG A C 1
ATOM 739 O O . ARG A 1 92 ? -55.634 -30.405 11.977 1.00 53.81 92 ARG A O 1
ATOM 746 N N . LYS A 1 93 ? -54.408 -31.572 13.457 1.00 54.53 93 LYS A N 1
ATOM 747 C CA . LYS A 1 93 ? -53.865 -30.389 14.151 1.00 54.53 93 LYS A CA 1
ATOM 748 C C . LYS A 1 93 ? -52.694 -29.748 13.399 1.00 54.53 93 LYS A C 1
ATOM 750 O O . LYS A 1 93 ? -52.586 -28.523 13.398 1.00 54.53 93 LYS A O 1
ATOM 755 N N . ILE A 1 94 ? -51.925 -30.526 12.635 1.00 55.28 94 ILE A N 1
ATOM 756 C CA . ILE A 1 94 ? -50.845 -29.997 11.783 1.00 55.28 94 ILE A CA 1
ATOM 757 C C . ILE A 1 94 ? -51.401 -29.196 10.586 1.00 55.28 94 ILE A C 1
ATOM 759 O O . ILE A 1 94 ? -50.828 -28.176 10.213 1.00 55.28 94 ILE A O 1
ATOM 763 N N . GLN A 1 95 ? -52.581 -29.540 10.055 1.00 52.88 95 GLN A N 1
ATOM 764 C CA . GLN A 1 95 ? -53.203 -28.772 8.962 1.00 52.88 95 GLN A CA 1
ATOM 765 C C . GLN A 1 95 ? -53.864 -27.456 9.431 1.00 52.88 95 GLN A C 1
ATOM 767 O O . GLN A 1 95 ? -53.963 -26.505 8.657 1.00 52.88 95 GLN A O 1
ATOM 772 N N . LYS A 1 96 ? -54.289 -27.360 10.701 1.00 48.84 96 LYS A N 1
ATOM 773 C CA . LYS A 1 96 ? -54.957 -26.162 11.254 1.00 48.84 96 LYS A CA 1
ATOM 774 C C . LYS A 1 96 ? -54.016 -25.147 11.920 1.00 48.84 96 LYS A C 1
ATOM 776 O O . LYS A 1 96 ? -54.456 -24.049 12.246 1.00 48.84 96 LYS A O 1
ATOM 781 N N . GLN A 1 97 ? -52.715 -25.431 12.026 1.00 52.56 97 GLN A N 1
ATOM 782 C CA . GLN A 1 97 ? -51.698 -24.445 12.438 1.00 52.56 97 GLN A CA 1
ATOM 783 C C . GLN A 1 97 ? -51.025 -23.708 11.264 1.00 52.56 97 GLN A C 1
ATOM 785 O O . GLN A 1 97 ? -50.253 -22.768 11.472 1.00 52.56 97 GLN A O 1
ATOM 790 N N . GLN A 1 98 ? -51.384 -24.045 10.021 1.00 51.19 98 GLN A N 1
ATOM 791 C CA . GLN A 1 98 ? -50.886 -23.379 8.812 1.00 51.19 98 GLN A CA 1
ATOM 792 C C . GLN A 1 98 ? -51.548 -22.006 8.542 1.00 51.19 98 GLN A C 1
ATOM 794 O O . GLN A 1 98 ? -51.180 -21.328 7.581 1.00 51.19 98 GLN A O 1
ATOM 799 N N . GLN A 1 99 ? -52.512 -21.567 9.367 1.00 45.38 99 GLN A N 1
ATOM 800 C CA . GLN A 1 99 ? -53.493 -20.543 8.969 1.00 45.38 99 GLN A CA 1
ATOM 801 C C . GLN A 1 99 ? -53.567 -19.223 9.767 1.00 45.38 99 GLN A C 1
ATOM 803 O O . GLN A 1 99 ? -54.497 -18.460 9.533 1.00 45.38 99 GLN A O 1
ATOM 808 N N . PRO A 1 100 ? -52.526 -18.821 10.525 1.00 47.38 100 PRO A N 1
ATOM 809 C CA . PRO A 1 100 ? -52.215 -17.393 10.655 1.00 47.38 100 PRO A CA 1
ATOM 810 C C . PRO A 1 100 ? -50.835 -17.028 10.079 1.00 47.38 100 PRO A C 1
ATOM 812 O O . PRO A 1 100 ? -50.385 -15.890 10.216 1.00 47.38 100 PRO A O 1
ATOM 815 N N . ARG A 1 101 ? -50.140 -17.960 9.401 1.00 50.03 101 ARG A N 1
ATOM 816 C CA . ARG A 1 101 ? -48.833 -17.666 8.784 1.00 50.03 101 ARG A CA 1
ATOM 817 C C . ARG A 1 101 ? -48.946 -16.738 7.575 1.00 50.03 101 ARG A C 1
ATOM 819 O O . ARG A 1 101 ? -48.086 -15.890 7.419 1.00 50.03 101 ARG A O 1
ATOM 826 N N . ARG A 1 102 ? -50.027 -16.783 6.788 1.00 47.69 102 ARG A N 1
ATOM 827 C CA . ARG A 1 102 ? -50.174 -15.899 5.611 1.00 47.69 102 ARG A CA 1
ATOM 828 C C . ARG A 1 102 ? -50.363 -14.412 5.951 1.00 47.69 102 ARG A C 1
ATOM 830 O O . ARG A 1 102 ? -49.890 -13.572 5.196 1.00 47.69 102 ARG A O 1
ATOM 837 N N . GLN A 1 103 ? -50.962 -14.068 7.094 1.00 50.75 103 GLN A N 1
ATOM 838 C CA . GLN A 1 103 ? -51.124 -12.661 7.500 1.00 50.75 103 GLN A CA 1
ATOM 839 C C . GLN A 1 103 ? -49.894 -12.096 8.219 1.00 50.75 103 GLN A C 1
ATOM 841 O O . GLN A 1 103 ? -49.559 -10.933 8.013 1.00 50.75 103 GLN A O 1
ATOM 846 N N . LYS A 1 104 ? -49.151 -12.915 8.978 1.00 49.25 104 LYS A N 1
ATOM 847 C CA . LYS A 1 104 ? -47.865 -12.478 9.550 1.00 49.25 104 LYS A CA 1
ATOM 848 C C . LYS A 1 104 ? -46.785 -12.294 8.484 1.00 49.25 104 LYS A C 1
ATOM 850 O O . LYS A 1 104 ? -45.964 -11.399 8.637 1.00 49.25 104 LYS A O 1
ATOM 855 N N . THR A 1 105 ? -46.813 -13.059 7.391 1.00 51.59 105 THR A N 1
ATOM 856 C CA . THR A 1 105 ? -45.894 -12.834 6.266 1.00 51.59 105 THR A CA 1
ATOM 857 C C . THR A 1 105 ? -46.282 -11.593 5.456 1.00 51.59 105 THR A C 1
ATOM 859 O O . THR A 1 105 ? -45.407 -10.790 5.174 1.00 51.59 105 THR A O 1
ATOM 862 N N . ALA A 1 106 ? -47.573 -11.341 5.204 1.00 49.28 106 ALA A N 1
ATOM 863 C CA . ALA A 1 106 ? -48.016 -10.165 4.441 1.00 49.28 106 ALA A CA 1
ATOM 864 C C . ALA A 1 106 ? -47.867 -8.825 5.196 1.00 49.28 106 ALA A C 1
ATOM 866 O O . ALA A 1 106 ? -47.593 -7.796 4.584 1.00 49.28 106 ALA A O 1
ATOM 867 N N . VAL A 1 107 ? -48.004 -8.815 6.529 1.00 54.03 107 VAL A N 1
ATOM 868 C CA . VAL A 1 107 ? -47.754 -7.613 7.353 1.00 54.03 107 VAL A CA 1
ATOM 869 C C . VAL A 1 107 ? -46.254 -7.382 7.559 1.00 54.03 107 VAL A C 1
ATOM 871 O O . VAL A 1 107 ? -45.807 -6.239 7.542 1.00 54.03 107 VAL A O 1
ATOM 874 N N . LYS A 1 108 ? -45.448 -8.447 7.667 1.00 44.91 108 LYS A N 1
ATOM 875 C CA . LYS A 1 108 ? -43.981 -8.336 7.729 1.00 44.91 108 LYS A CA 1
ATOM 876 C C . LYS A 1 108 ? -43.387 -7.888 6.387 1.00 44.91 108 LYS A C 1
ATOM 878 O O . LYS A 1 108 ? -42.431 -7.125 6.386 1.00 44.91 108 LYS A O 1
ATOM 883 N N . GLU A 1 109 ? -44.020 -8.253 5.274 1.00 50.75 109 GLU A N 1
ATOM 884 C CA . GLU A 1 109 ? -43.681 -7.785 3.926 1.00 50.75 109 GLU A CA 1
ATOM 885 C C . GLU A 1 109 ? -44.110 -6.322 3.694 1.00 50.75 109 GLU A C 1
ATOM 887 O O . GLU A 1 109 ? -43.336 -5.544 3.144 1.00 50.75 109 GLU A O 1
ATOM 892 N N . LYS A 1 110 ? -45.269 -5.885 4.217 1.00 45.97 110 LYS A N 1
ATOM 893 C CA . LYS A 1 110 ? -45.695 -4.471 4.144 1.00 45.97 110 LYS A CA 1
ATOM 894 C C . LYS A 1 110 ? -44.924 -3.524 5.069 1.00 45.97 110 LYS A C 1
ATOM 896 O O . LYS A 1 110 ? -44.693 -2.386 4.687 1.00 45.97 110 LYS A O 1
ATOM 901 N N . ILE A 1 111 ? -44.500 -3.965 6.252 1.00 51.16 111 ILE A N 1
ATOM 902 C CA . ILE A 1 111 ? -43.727 -3.118 7.181 1.00 51.16 111 ILE A CA 1
ATOM 903 C C . ILE A 1 111 ? -42.242 -3.064 6.775 1.00 51.16 111 ILE A C 1
ATOM 905 O O . ILE A 1 111 ? -41.596 -2.036 6.946 1.00 51.16 111 ILE A O 1
ATOM 909 N N . GLN A 1 112 ? -41.700 -4.109 6.134 1.00 47.53 112 GLN A N 1
ATOM 910 C CA . GLN A 1 112 ? -40.338 -4.067 5.578 1.00 47.53 112 GLN A CA 1
ATOM 911 C C . GLN A 1 112 ? -40.239 -3.310 4.244 1.00 47.53 112 GLN A C 1
ATOM 913 O O . GLN A 1 112 ? -39.187 -2.743 3.956 1.00 47.53 112 GLN A O 1
ATOM 918 N N . ALA A 1 113 ? -41.317 -3.239 3.458 1.00 45.62 113 ALA A N 1
ATOM 919 C CA . ALA A 1 113 ? -41.325 -2.512 2.188 1.00 45.62 113 ALA A CA 1
ATOM 920 C C . ALA A 1 113 ? -41.500 -0.986 2.332 1.00 45.62 113 ALA A C 1
ATOM 922 O O . ALA A 1 113 ? -41.162 -0.253 1.405 1.00 45.62 113 ALA A O 1
ATOM 923 N N . THR A 1 114 ? -42.005 -0.487 3.467 1.00 46.59 114 THR A N 1
ATOM 924 C CA . THR A 1 114 ? -42.376 0.937 3.607 1.00 46.59 114 THR A CA 1
ATOM 925 C C . THR A 1 114 ? -41.382 1.777 4.422 1.00 46.59 114 THR A C 1
ATOM 927 O O . THR A 1 114 ? -41.328 2.983 4.214 1.00 46.59 114 THR A O 1
ATOM 930 N N . GLU A 1 115 ? -40.513 1.188 5.253 1.00 44.97 115 GLU A N 1
ATOM 931 C CA . GLU A 1 115 ? -39.566 1.970 6.082 1.00 44.97 115 GLU A CA 1
ATOM 932 C C . GLU A 1 115 ? -38.079 1.837 5.691 1.00 44.97 115 GLU A C 1
ATOM 934 O O . GLU A 1 115 ? -37.256 2.617 6.164 1.00 44.97 115 GLU A O 1
ATOM 939 N N . GLY A 1 116 ? -37.699 0.894 4.817 1.00 43.03 116 GLY A N 1
ATOM 940 C CA . GLY A 1 116 ? -36.286 0.506 4.658 1.00 43.03 116 GLY A CA 1
ATOM 941 C C . GLY A 1 116 ? -35.574 0.850 3.344 1.00 43.03 116 GLY A C 1
ATOM 942 O O . GLY A 1 116 ? -34.346 0.821 3.318 1.00 43.03 116 GLY A O 1
ATOM 943 N N . SER A 1 117 ? -36.284 1.143 2.247 1.00 44.97 117 SER A N 1
ATOM 944 C CA . SER A 1 117 ? -35.650 1.112 0.908 1.00 44.97 117 SER A CA 1
ATOM 945 C C . SER A 1 117 ? -35.685 2.413 0.103 1.00 44.97 117 SER A C 1
ATOM 947 O O . SER A 1 117 ? -34.975 2.497 -0.893 1.00 44.97 117 SER A O 1
ATOM 949 N N . ILE A 1 118 ? -36.430 3.444 0.522 1.00 46.66 118 ILE A N 1
ATOM 950 C CA . ILE A 1 118 ? -36.587 4.681 -0.277 1.00 46.66 118 ILE A CA 1
ATOM 951 C C . ILE A 1 118 ? -35.940 5.914 0.389 1.00 46.66 118 ILE A C 1
ATOM 953 O O . ILE A 1 118 ? -35.534 6.843 -0.302 1.00 46.66 118 ILE A O 1
ATOM 957 N N . VAL A 1 119 ? -35.695 5.899 1.705 1.00 50.88 119 VAL A N 1
ATOM 958 C CA . VAL A 1 119 ? -35.108 7.054 2.426 1.00 50.88 119 VAL A CA 1
ATOM 959 C C . VAL A 1 119 ? -33.579 7.184 2.241 1.00 50.88 119 VAL A C 1
ATOM 961 O O . VAL A 1 119 ? -32.998 8.211 2.582 1.00 50.88 119 VAL A O 1
ATOM 964 N N . SER A 1 120 ? -32.893 6.201 1.642 1.00 53.00 120 SER A N 1
ATOM 965 C CA . SER A 1 120 ? -31.419 6.192 1.598 1.00 53.00 120 SER A CA 1
ATOM 966 C C . SER A 1 120 ? -30.757 6.663 0.304 1.00 53.00 120 SER A C 1
ATOM 968 O O . SER A 1 120 ? -29.594 7.026 0.380 1.00 53.00 120 SER A O 1
ATOM 970 N N . ALA A 1 121 ? -31.401 6.703 -0.865 1.00 54.06 121 ALA A N 1
ATOM 971 C CA . ALA A 1 121 ? -30.674 7.051 -2.100 1.00 54.06 121 ALA A CA 1
ATOM 972 C C . ALA A 1 121 ? -30.488 8.572 -2.276 1.00 54.06 121 ALA A C 1
ATOM 974 O O . ALA A 1 121 ? -29.386 9.049 -2.550 1.00 54.06 121 ALA A O 1
ATOM 975 N N . GLU A 1 122 ? -31.547 9.349 -2.046 1.00 55.19 122 GLU A N 1
ATOM 976 C CA . GLU A 1 122 ? -31.520 10.804 -2.240 1.00 55.19 122 GLU A CA 1
ATOM 977 C C . GLU A 1 122 ? -30.850 11.536 -1.064 1.00 55.19 122 GLU A C 1
ATOM 979 O O . GLU A 1 122 ? -30.111 12.505 -1.254 1.00 55.19 122 GLU A O 1
ATOM 984 N N . ALA A 1 123 ? -31.019 11.023 0.160 1.00 58.38 123 ALA A N 1
ATOM 985 C CA . ALA A 1 123 ? -30.348 11.564 1.340 1.00 58.38 123 ALA A CA 1
ATOM 986 C C . ALA A 1 123 ? -28.824 11.351 1.292 1.00 58.38 123 ALA A C 1
ATOM 988 O O . ALA A 1 123 ? -28.080 12.226 1.731 1.00 58.38 123 ALA A O 1
ATOM 989 N N . LEU A 1 124 ? -28.345 10.239 0.714 1.00 56.69 124 LEU A N 1
ATOM 990 C CA . LEU A 1 124 ? -26.908 9.981 0.555 1.00 56.69 124 LEU A CA 1
ATOM 991 C C . LEU A 1 124 ? -26.269 10.905 -0.490 1.00 56.69 124 LEU A C 1
ATOM 993 O O . LEU A 1 124 ? -25.131 11.330 -0.307 1.00 56.69 124 LEU A O 1
ATOM 997 N N . SER A 1 125 ? -27.009 11.263 -1.548 1.00 63.41 125 SER A N 1
ATOM 998 C CA . SER A 1 125 ? -26.540 12.179 -2.599 1.00 63.41 125 SER A CA 1
ATOM 999 C C . SER A 1 125 ? -26.216 13.579 -2.065 1.00 63.41 125 SER A C 1
ATOM 1001 O O . SER A 1 125 ? -25.305 14.230 -2.576 1.00 63.41 125 SER A O 1
ATOM 1003 N N . LYS A 1 126 ? -26.909 14.034 -1.012 1.00 65.00 126 LYS A N 1
ATOM 1004 C CA . LYS A 1 126 ? -26.664 15.345 -0.388 1.00 65.00 126 LYS A CA 1
ATOM 1005 C C . LYS A 1 126 ? -25.504 15.367 0.602 1.00 65.00 126 LYS A C 1
ATOM 1007 O O . LYS A 1 126 ? -25.124 16.451 1.043 1.00 65.00 126 LYS A O 1
ATOM 1012 N N . ILE A 1 127 ? -24.941 14.221 0.982 1.00 66.81 127 ILE A N 1
ATOM 1013 C CA . ILE A 1 127 ? -23.829 14.202 1.932 1.00 66.81 127 ILE A CA 1
ATOM 1014 C C . ILE A 1 127 ? -22.540 14.437 1.144 1.00 66.81 127 ILE A C 1
ATOM 1016 O O . ILE A 1 127 ? -22.134 13.576 0.360 1.00 66.81 127 ILE A O 1
ATOM 1020 N N . PRO A 1 128 ? -21.846 15.570 1.347 1.00 76.38 128 PRO A N 1
ATOM 1021 C CA . PRO A 1 128 ? -20.579 15.779 0.681 1.00 76.38 128 PRO A CA 1
ATOM 1022 C C . PRO A 1 128 ? -19.578 14.702 1.107 1.00 76.38 128 PRO A C 1
ATOM 1024 O O . PRO A 1 128 ? -19.264 14.567 2.293 1.00 76.38 128 PRO A O 1
ATOM 1027 N N . VAL A 1 129 ? -19.022 13.979 0.135 1.00 74.25 129 VAL A N 1
ATOM 1028 C CA . VAL A 1 129 ? -18.032 12.914 0.370 1.00 74.25 129 VAL A CA 1
ATOM 1029 C C . VAL A 1 129 ? -16.849 13.431 1.192 1.00 74.25 129 VAL A C 1
ATOM 1031 O O . VAL A 1 129 ? -16.375 12.736 2.088 1.00 74.25 129 VAL A O 1
ATOM 1034 N N . TYR A 1 130 ? -16.434 14.687 0.982 1.00 79.75 130 TYR A N 1
ATOM 1035 C CA . TYR A 1 130 ? -15.340 15.301 1.743 1.00 79.75 130 TYR A CA 1
ATOM 1036 C C . TYR A 1 130 ? -15.616 15.357 3.257 1.00 79.75 130 TYR A C 1
ATOM 1038 O O . TYR A 1 130 ? -14.680 15.274 4.050 1.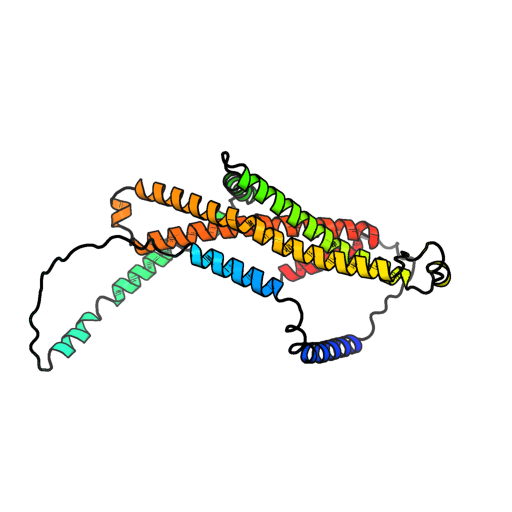00 79.75 130 TYR A O 1
ATOM 1046 N N . ARG A 1 131 ? -16.887 15.462 3.678 1.00 78.75 131 ARG A N 1
ATOM 1047 C CA . ARG A 1 131 ? -17.280 15.462 5.097 1.00 78.75 131 ARG A CA 1
ATOM 1048 C C . ARG A 1 131 ? -17.182 14.067 5.703 1.00 78.75 131 ARG A C 1
ATOM 1050 O O . ARG A 1 131 ? -16.761 13.932 6.846 1.00 78.75 131 ARG A O 1
ATOM 1057 N N . VAL A 1 132 ? -17.542 13.036 4.942 1.00 72.31 132 VAL A N 1
ATOM 1058 C CA . VAL A 1 132 ? -17.373 11.640 5.372 1.00 72.31 132 VAL A CA 1
ATOM 1059 C C . VAL A 1 132 ? -15.887 11.322 5.493 1.00 72.31 132 VAL A C 1
ATOM 1061 O O . VAL A 1 132 ? -15.449 10.825 6.526 1.00 72.31 132 VAL A O 1
ATOM 1064 N N . VAL A 1 133 ? -15.098 11.697 4.483 1.00 75.50 133 VAL A N 1
ATOM 1065 C CA . VAL A 1 133 ? -13.642 11.515 4.477 1.00 75.50 133 VAL A CA 1
ATOM 1066 C C . VAL A 1 133 ? -12.998 12.224 5.667 1.00 75.50 133 VAL A C 1
ATOM 1068 O O . VAL A 1 133 ? -12.214 11.599 6.372 1.00 75.50 133 VAL A O 1
ATOM 1071 N N . SER A 1 134 ? -13.346 13.484 5.951 1.00 78.62 134 SER A N 1
ATOM 1072 C CA . SER A 1 134 ? -12.750 14.214 7.078 1.00 78.62 134 SER A CA 1
ATOM 1073 C C . SER A 1 134 ? -13.143 13.630 8.437 1.00 78.62 134 SER A C 1
ATOM 1075 O O . SER A 1 134 ? -12.313 13.571 9.347 1.00 78.62 134 SER A O 1
ATOM 1077 N N . HIS A 1 135 ? -14.376 13.136 8.575 1.00 75.56 135 HIS A N 1
ATOM 1078 C CA . HIS A 1 135 ? -14.836 12.489 9.801 1.00 75.56 135 HIS A CA 1
ATOM 1079 C C . HIS A 1 135 ? -14.139 11.144 10.037 1.00 75.56 135 HIS A C 1
ATOM 1081 O O . HIS A 1 135 ? -13.679 10.873 11.147 1.00 75.56 135 HIS A O 1
ATOM 1087 N N . VAL A 1 136 ? -13.997 10.332 8.987 1.00 72.50 136 VAL A N 1
ATOM 1088 C CA . VAL A 1 136 ? -13.249 9.069 9.009 1.00 72.50 136 VAL A CA 1
ATOM 1089 C C . VAL A 1 136 ? -11.773 9.330 9.309 1.00 72.50 136 VAL A C 1
ATOM 1091 O O . VAL A 1 136 ? -11.210 8.698 10.196 1.00 72.50 136 VAL A O 1
ATOM 1094 N N . MET A 1 137 ? -11.153 10.305 8.640 1.00 73.00 137 MET A N 1
ATOM 1095 C CA . MET A 1 137 ? -9.736 10.638 8.812 1.00 73.00 137 MET A CA 1
ATOM 1096 C C . MET A 1 137 ? -9.419 11.079 10.245 1.00 73.00 137 MET A C 1
ATOM 1098 O O . MET A 1 137 ? -8.397 10.683 10.800 1.00 73.00 137 MET A O 1
ATOM 1102 N N . ARG A 1 138 ? -10.329 11.821 10.885 1.00 74.75 138 ARG A N 1
ATOM 1103 C CA . ARG A 1 138 ? -10.198 12.205 12.295 1.00 74.75 138 ARG A CA 1
ATOM 1104 C C . ARG A 1 138 ? -10.312 11.013 13.255 1.00 74.75 138 ARG A C 1
ATOM 1106 O O . ARG A 1 138 ? -9.621 11.009 14.267 1.00 74.75 138 ARG A O 1
ATOM 1113 N N . HIS A 1 139 ? -11.119 9.998 12.936 1.00 70.88 139 HIS A N 1
ATOM 1114 C CA . HIS A 1 139 ? -11.206 8.761 13.731 1.00 70.88 139 HIS A CA 1
ATOM 1115 C C . HIS A 1 139 ? -10.041 7.799 13.481 1.00 70.88 139 HIS A C 1
ATOM 1117 O O . HIS A 1 139 ? -9.646 7.071 14.387 1.00 70.88 139 HIS A O 1
ATOM 1123 N N . LEU A 1 140 ? -9.464 7.811 12.277 1.00 69.81 140 LEU A N 1
ATOM 1124 C CA . LEU A 1 140 ? -8.255 7.052 11.950 1.00 69.81 140 LEU A CA 1
ATOM 1125 C C . LEU A 1 140 ? -6.987 7.670 12.550 1.00 69.81 140 LEU A C 1
ATOM 1127 O O . LEU A 1 140 ? -5.980 6.978 12.685 1.00 69.81 140 LEU A O 1
ATOM 1131 N N . TRP A 1 141 ? -7.043 8.942 12.953 1.00 74.00 141 TRP A N 1
ATOM 1132 C CA . TRP A 1 141 ? -5.964 9.646 13.643 1.00 74.00 141 TRP A CA 1
ATOM 1133 C C . TRP A 1 141 ? -6.314 9.951 15.113 1.00 74.00 141 TRP A C 1
ATOM 1135 O O . TRP A 1 141 ? -6.347 11.120 15.514 1.00 74.00 141 TRP A O 1
ATOM 1145 N N . PRO A 1 142 ? -6.587 8.938 15.959 1.00 66.56 142 PRO A N 1
ATOM 1146 C CA . PRO A 1 142 ? -6.953 9.192 17.341 1.00 66.56 142 PRO A CA 1
ATOM 1147 C C . PRO A 1 142 ? -5.767 9.810 18.103 1.00 66.56 142 PRO A C 1
ATOM 1149 O O . PRO A 1 142 ? -4.623 9.339 17.999 1.00 66.56 142 PRO A O 1
ATOM 1152 N N . PRO A 1 143 ? -5.989 10.886 18.877 1.00 65.88 143 PRO A N 1
ATOM 1153 C CA . PRO A 1 143 ? -4.977 11.392 19.778 1.00 65.88 143 PRO A CA 1
ATOM 1154 C C . PRO A 1 143 ? -4.782 10.453 20.965 1.00 65.88 143 PRO A C 1
ATOM 1156 O O . PRO A 1 143 ? -5.729 10.148 21.674 1.00 65.88 143 PRO A O 1
ATOM 1159 N N . GLY A 1 144 ? -3.548 9.982 21.166 1.00 73.56 144 GLY A N 1
ATOM 1160 C CA . GLY A 1 144 ? -3.183 9.201 22.355 1.00 73.56 144 GLY A CA 1
ATOM 1161 C C . GLY A 1 144 ? -2.225 8.036 22.113 1.00 73.56 144 GLY A C 1
ATOM 1162 O O . GLY A 1 144 ? -1.582 7.597 23.056 1.00 73.56 144 GLY A O 1
ATOM 1163 N N . GLN A 1 145 ? -2.072 7.552 20.873 1.00 78.75 145 GLN A N 1
ATOM 1164 C CA . GLN A 1 145 ? -1.188 6.415 20.575 1.00 78.75 145 GLN A CA 1
ATOM 1165 C C . GLN A 1 145 ? -0.323 6.692 19.332 1.00 78.75 145 GLN A C 1
ATOM 1167 O O . GLN A 1 145 ? -0.801 6.541 18.203 1.00 78.75 145 GLN A O 1
ATOM 1172 N N . PRO A 1 146 ? 0.949 7.114 19.499 1.00 84.06 146 PRO A N 1
ATOM 1173 C CA . PRO A 1 146 ? 1.806 7.496 18.373 1.00 84.06 146 PRO A CA 1
ATOM 1174 C C . PRO A 1 146 ? 2.084 6.326 17.423 1.00 84.06 146 PRO A C 1
ATOM 1176 O O . PRO A 1 146 ? 2.252 6.552 16.228 1.00 84.06 146 PRO A O 1
ATOM 1179 N N . MET A 1 147 ? 2.051 5.085 17.924 1.00 87.31 147 MET A N 1
ATOM 1180 C CA . MET A 1 147 ? 2.254 3.873 17.130 1.00 87.31 147 MET A CA 1
ATOM 1181 C C . MET A 1 147 ? 1.310 3.817 15.920 1.00 87.31 147 MET A C 1
ATOM 1183 O O . MET A 1 147 ? 1.777 3.705 14.791 1.00 87.31 147 MET A O 1
ATOM 1187 N N . TYR A 1 148 ? -0.004 3.984 16.109 1.00 86.00 148 TYR A N 1
ATOM 1188 C CA . TYR A 1 148 ? -0.957 3.893 14.994 1.00 86.00 148 TYR A CA 1
ATOM 1189 C C . TYR A 1 148 ? -0.824 5.038 13.997 1.00 86.00 148 TYR A C 1
ATOM 1191 O O . TYR A 1 148 ? -0.975 4.817 12.800 1.00 86.00 148 TYR A O 1
ATOM 1199 N N . ARG A 1 149 ? -0.469 6.240 14.463 1.00 86.69 149 ARG A N 1
ATOM 1200 C CA . ARG A 1 149 ? -0.189 7.367 13.564 1.00 86.69 149 ARG A CA 1
ATOM 1201 C C . ARG A 1 149 ? 1.002 7.062 12.659 1.00 86.69 149 ARG A C 1
ATOM 1203 O O . ARG A 1 149 ? 0.908 7.274 11.456 1.00 86.69 149 ARG A O 1
ATOM 1210 N N . VAL A 1 150 ? 2.086 6.514 13.217 1.00 90.31 150 VAL A N 1
ATOM 1211 C CA . VAL A 1 150 ? 3.262 6.101 12.437 1.00 90.31 150 VAL A CA 1
ATOM 1212 C C . VAL A 1 150 ? 2.879 5.036 11.414 1.00 90.31 150 VAL A C 1
ATOM 1214 O O . VAL A 1 150 ? 3.258 5.174 10.259 1.00 90.31 150 VAL A O 1
ATOM 1217 N N . LEU A 1 151 ? 2.080 4.030 11.785 1.00 90.62 151 LEU A N 1
ATOM 1218 C CA . LEU A 1 151 ? 1.628 2.988 10.852 1.00 90.62 151 LEU A CA 1
ATOM 1219 C C . LEU A 1 151 ? 0.764 3.541 9.706 1.00 90.62 151 LEU A C 1
ATOM 1221 O O . LEU A 1 151 ? 0.912 3.118 8.561 1.00 90.62 151 LEU A O 1
ATOM 1225 N N . VAL A 1 152 ? -0.119 4.505 9.987 1.00 89.44 152 VAL A N 1
ATOM 1226 C CA . VAL A 1 152 ? -0.911 5.176 8.945 1.00 89.44 152 VAL A CA 1
ATOM 1227 C C . VAL A 1 152 ? -0.000 5.970 8.011 1.00 89.44 152 VAL A C 1
ATOM 1229 O O . VAL A 1 152 ? -0.107 5.830 6.795 1.00 89.44 152 VAL A O 1
ATOM 1232 N N . VAL A 1 153 ? 0.926 6.765 8.554 1.00 91.00 153 VAL A N 1
ATOM 1233 C CA . VAL A 1 153 ? 1.861 7.570 7.752 1.00 91.00 153 VAL A CA 1
ATOM 1234 C C . VAL A 1 153 ? 2.761 6.685 6.894 1.00 91.00 153 VAL A C 1
ATOM 1236 O O . VAL A 1 153 ? 2.875 6.926 5.693 1.00 91.00 153 VAL A O 1
ATOM 1239 N N . THR A 1 154 ? 3.360 5.638 7.465 1.00 92.62 154 THR A N 1
ATOM 1240 C CA . THR A 1 154 ? 4.214 4.709 6.712 1.00 92.62 154 THR A CA 1
ATOM 1241 C C . THR A 1 154 ? 3.420 3.994 5.628 1.00 92.62 154 THR A C 1
ATOM 1243 O O . THR A 1 154 ? 3.903 3.892 4.504 1.00 92.62 154 THR A O 1
ATOM 1246 N N . SER A 1 155 ? 2.177 3.586 5.904 1.00 91.88 155 SER A N 1
ATOM 1247 C CA . SER A 1 155 ? 1.294 3.000 4.896 1.00 91.88 155 SER A CA 1
ATOM 1248 C C . SER A 1 155 ? 0.965 3.974 3.760 1.00 91.88 155 SER A C 1
ATOM 1250 O O . SER A 1 155 ? 0.921 3.552 2.607 1.00 91.88 155 SER A O 1
ATOM 1252 N N . VAL A 1 156 ? 0.728 5.256 4.047 1.00 91.06 156 VAL A N 1
ATOM 1253 C CA . VAL A 1 156 ? 0.446 6.270 3.017 1.00 91.06 156 VAL A CA 1
ATOM 1254 C C . VAL A 1 156 ? 1.685 6.538 2.162 1.00 91.06 156 VAL A C 1
ATOM 1256 O O . VAL A 1 156 ? 1.589 6.548 0.937 1.00 91.06 156 VAL A O 1
ATOM 1259 N N . ILE A 1 157 ? 2.864 6.671 2.775 1.00 93.62 157 ILE A N 1
ATOM 1260 C CA . ILE A 1 157 ? 4.138 6.824 2.052 1.00 93.62 157 ILE A CA 1
ATOM 1261 C C . ILE A 1 157 ? 4.400 5.608 1.152 1.00 93.62 157 ILE A C 1
ATOM 1263 O O . ILE A 1 157 ? 4.809 5.758 -0.001 1.00 93.62 157 ILE A O 1
ATOM 1267 N N . CYS A 1 158 ? 4.114 4.409 1.662 1.00 94.12 158 CYS A N 1
ATOM 1268 C CA . CYS A 1 158 ? 4.206 3.150 0.933 1.00 94.12 158 CYS A CA 1
ATOM 1269 C C . CYS A 1 158 ? 3.306 3.185 -0.318 1.00 94.12 158 CYS A C 1
ATOM 1271 O O . CYS A 1 158 ? 3.786 3.010 -1.434 1.00 94.12 158 CYS A O 1
ATOM 1273 N N . VAL A 1 159 ? 2.028 3.545 -0.175 1.00 92.69 159 VAL A N 1
ATOM 1274 C CA . VAL A 1 159 ? 1.090 3.688 -1.306 1.00 92.69 159 VAL A CA 1
ATOM 1275 C C . VAL A 1 159 ? 1.577 4.677 -2.358 1.00 92.69 159 VAL A C 1
ATOM 1277 O O . VAL A 1 159 ? 1.560 4.362 -3.547 1.00 92.69 159 VAL A O 1
ATOM 1280 N N . VAL A 1 160 ? 1.999 5.872 -1.939 1.00 94.44 160 VAL A N 1
ATOM 1281 C CA . VAL A 1 160 ? 2.469 6.913 -2.863 1.00 94.44 160 VAL A CA 1
ATOM 1282 C C . VAL A 1 160 ? 3.683 6.408 -3.640 1.00 94.44 160 VAL A C 1
ATOM 1284 O O . VAL A 1 160 ? 3.701 6.488 -4.868 1.00 94.44 160 VAL A O 1
ATOM 1287 N N . THR A 1 161 ? 4.642 5.792 -2.946 1.00 95.38 161 THR A N 1
ATOM 1288 C CA . THR A 1 161 ? 5.816 5.160 -3.562 1.00 95.38 161 THR A CA 1
ATOM 1289 C C . THR A 1 161 ? 5.410 4.080 -4.568 1.00 95.38 161 THR A C 1
ATOM 1291 O O . THR A 1 161 ? 5.915 4.070 -5.687 1.00 95.38 161 THR A O 1
ATOM 1294 N N . ALA A 1 162 ? 4.451 3.210 -4.231 1.00 94.38 162 ALA A N 1
ATOM 1295 C CA . ALA A 1 162 ? 3.968 2.165 -5.135 1.00 94.38 162 ALA A CA 1
ATOM 1296 C C . ALA A 1 162 ? 3.349 2.739 -6.423 1.00 94.38 162 ALA A C 1
ATOM 1298 O O . ALA A 1 162 ? 3.622 2.236 -7.514 1.00 94.38 162 ALA A O 1
ATOM 1299 N N . LYS A 1 163 ? 2.550 3.811 -6.323 1.00 94.44 163 LYS A N 1
ATOM 1300 C CA . LYS A 1 163 ? 1.952 4.482 -7.492 1.00 94.44 163 LYS A CA 1
ATOM 1301 C C . LYS A 1 163 ? 3.002 5.163 -8.369 1.00 94.44 163 LYS A C 1
ATOM 1303 O O . LYS A 1 163 ? 2.947 5.022 -9.587 1.00 94.44 163 LYS A O 1
ATOM 1308 N N . VAL A 1 164 ? 3.989 5.830 -7.767 1.00 95.56 164 VAL A N 1
ATOM 1309 C CA . VAL A 1 164 ? 5.119 6.418 -8.506 1.00 95.56 164 VAL A CA 1
ATOM 1310 C C . VAL A 1 164 ? 5.907 5.331 -9.240 1.00 95.56 164 VAL A C 1
ATOM 1312 O O . VAL A 1 164 ? 6.164 5.469 -10.434 1.00 95.56 164 VAL A O 1
ATOM 1315 N N . LEU A 1 165 ? 6.220 4.215 -8.572 1.00 95.25 165 LEU A N 1
ATOM 1316 C CA . LEU A 1 165 ? 6.909 3.082 -9.195 1.00 95.25 165 LEU A CA 1
ATOM 1317 C C . LEU A 1 165 ? 6.100 2.498 -10.359 1.00 95.25 165 LEU A C 1
ATOM 1319 O O . LEU A 1 165 ? 6.685 2.228 -11.404 1.00 95.25 165 LEU A O 1
ATOM 1323 N N . LYS A 1 166 ? 4.771 2.361 -10.227 1.00 93.38 166 LYS A N 1
ATOM 1324 C CA . LYS A 1 166 ? 3.878 1.901 -11.310 1.00 93.38 166 LYS A CA 1
ATOM 1325 C C . LYS A 1 166 ? 3.961 2.786 -12.552 1.00 93.38 166 LYS A C 1
ATOM 1327 O O . LYS A 1 166 ? 4.101 2.258 -13.653 1.00 93.38 166 LYS A O 1
ATOM 1332 N N . VAL A 1 167 ? 3.935 4.108 -12.377 1.00 93.25 167 VAL A N 1
ATOM 1333 C CA . VAL A 1 167 ? 4.083 5.064 -13.487 1.00 93.25 167 VAL A CA 1
ATOM 1334 C C . VAL A 1 167 ? 5.509 5.056 -14.049 1.00 93.25 167 VAL A C 1
ATOM 1336 O O . VAL A 1 167 ? 5.680 5.260 -15.245 1.00 93.25 167 VAL A O 1
ATOM 1339 N N . ALA A 1 168 ? 6.529 4.752 -13.239 1.00 92.50 168 ALA A N 1
ATOM 1340 C CA . ALA A 1 168 ? 7.926 4.667 -13.674 1.00 92.50 168 ALA A CA 1
ATOM 1341 C C . ALA A 1 168 ? 8.251 3.418 -14.521 1.00 92.50 168 ALA A C 1
ATOM 1343 O O . ALA A 1 168 ? 9.153 3.470 -15.356 1.00 92.50 168 ALA A O 1
ATOM 1344 N N . VAL A 1 169 ? 7.535 2.297 -14.349 1.00 93.94 169 VAL A N 1
ATOM 1345 C CA . VAL A 1 169 ? 7.762 1.044 -15.107 1.00 93.94 169 VAL A CA 1
ATOM 1346 C C . VAL A 1 169 ? 7.853 1.252 -16.634 1.00 93.94 169 VAL A C 1
ATOM 1348 O O . VAL A 1 169 ? 8.834 0.786 -17.222 1.00 93.94 169 VAL A O 1
ATOM 1351 N N . PRO A 1 170 ? 6.899 1.928 -17.310 1.00 91.38 170 PRO A N 1
ATOM 1352 C CA . PRO A 1 170 ? 6.992 2.167 -18.752 1.00 91.38 170 PRO A CA 1
ATOM 1353 C C . PRO A 1 170 ? 8.173 3.063 -19.148 1.00 91.38 170 PRO A C 1
ATOM 1355 O O . PRO A 1 170 ? 8.710 2.879 -20.237 1.00 91.38 170 PRO A O 1
ATOM 1358 N N . PHE A 1 171 ? 8.626 3.978 -18.284 1.00 91.38 171 PHE A N 1
ATOM 1359 C CA . PHE A 1 171 ? 9.816 4.793 -18.554 1.00 91.38 171 PHE A CA 1
ATOM 1360 C C . PHE A 1 171 ? 11.096 3.955 -18.531 1.00 91.38 171 PHE A C 1
ATOM 1362 O O . PHE A 1 171 ? 11.921 4.083 -19.432 1.00 91.38 171 PHE A O 1
ATOM 1369 N N . TRP A 1 172 ? 11.236 3.042 -17.564 1.00 91.06 172 TRP A N 1
ATOM 1370 C CA . TRP A 1 172 ? 12.344 2.080 -17.554 1.00 91.06 172 TRP A CA 1
ATOM 1371 C C . TRP A 1 172 ? 12.341 1.199 -18.797 1.00 91.06 172 TRP A C 1
ATOM 1373 O O . TRP A 1 172 ? 13.383 0.995 -19.414 1.00 91.06 172 TRP A O 1
ATOM 1383 N N . PHE A 1 173 ? 11.163 0.723 -19.200 1.00 92.19 173 PHE A N 1
ATOM 1384 C CA . PHE A 1 173 ? 11.031 -0.063 -20.420 1.00 92.19 173 PHE A CA 1
ATOM 1385 C C . PHE A 1 173 ? 11.406 0.747 -21.669 1.00 92.19 173 PHE A C 1
ATOM 1387 O O . PHE A 1 173 ? 12.157 0.254 -22.507 1.00 92.19 173 PHE A O 1
ATOM 1394 N N . LYS A 1 174 ? 10.960 2.007 -21.761 1.00 90.25 174 LYS A N 1
ATOM 1395 C CA . LYS A 1 174 ? 11.345 2.927 -22.836 1.00 90.25 174 LYS A CA 1
ATOM 1396 C C . LYS A 1 174 ? 12.865 3.090 -22.922 1.00 90.25 174 LYS A C 1
ATOM 1398 O O . LYS A 1 174 ? 13.408 2.933 -24.005 1.00 90.25 174 LYS A O 1
ATOM 1403 N N . MET A 1 175 ? 13.554 3.323 -21.803 1.00 87.44 175 MET A N 1
ATOM 1404 C CA . MET A 1 175 ? 15.019 3.468 -21.792 1.00 87.44 175 MET A CA 1
ATOM 1405 C C . MET A 1 175 ? 15.745 2.200 -22.256 1.00 87.44 175 MET A C 1
ATOM 1407 O O . MET A 1 175 ? 16.737 2.293 -22.972 1.00 87.44 175 MET A O 1
ATOM 1411 N N . VAL A 1 176 ? 15.241 1.015 -21.889 1.00 88.19 176 VAL A N 1
ATOM 1412 C CA . VAL A 1 176 ? 15.784 -0.261 -22.382 1.00 88.19 176 VAL A CA 1
ATOM 1413 C C . VAL A 1 176 ? 15.620 -0.368 -23.900 1.00 88.19 176 VAL A C 1
ATOM 1415 O O . VAL A 1 176 ? 16.576 -0.714 -24.584 1.00 88.19 176 VAL A O 1
ATOM 1418 N N . VAL A 1 177 ? 14.434 -0.061 -24.434 1.00 89.06 177 VAL A N 1
ATOM 1419 C CA . VAL A 1 177 ? 14.165 -0.127 -25.882 1.00 89.06 177 VAL A CA 1
ATOM 1420 C C . VAL A 1 177 ? 14.999 0.897 -26.650 1.00 89.06 177 VAL A C 1
ATOM 1422 O O . VAL A 1 177 ? 15.610 0.544 -27.656 1.00 89.06 177 VAL A O 1
ATOM 1425 N N . ASP A 1 178 ? 15.077 2.133 -26.158 1.00 86.81 178 ASP A N 1
ATOM 1426 C CA . ASP A 1 178 ? 15.847 3.207 -26.788 1.00 86.81 178 ASP A CA 1
ATOM 1427 C C . ASP A 1 178 ? 17.352 2.865 -26.821 1.00 86.81 178 ASP A C 1
ATOM 1429 O O . ASP A 1 178 ? 18.017 3.118 -27.823 1.00 86.81 178 ASP A O 1
ATOM 1433 N N . ALA A 1 179 ? 17.879 2.204 -25.780 1.00 82.38 179 ALA A N 1
ATOM 1434 C CA . ALA A 1 179 ? 19.269 1.737 -25.727 1.00 82.38 179 ALA A CA 1
ATOM 1435 C C . ALA A 1 179 ? 19.580 0.568 -26.686 1.00 82.38 179 ALA A C 1
ATOM 1437 O O . ALA A 1 179 ? 20.748 0.328 -26.989 1.00 82.38 179 ALA A O 1
ATOM 1438 N N . LEU A 1 180 ? 18.560 -0.165 -27.148 1.00 82.88 180 LEU A N 1
ATOM 1439 C CA . LEU A 1 180 ? 18.684 -1.231 -28.153 1.00 82.88 180 LEU A CA 1
ATOM 1440 C C . LEU A 1 180 ? 18.461 -0.733 -29.590 1.00 82.88 180 LEU A C 1
ATOM 1442 O O . LEU A 1 180 ? 18.663 -1.504 -30.531 1.00 82.88 180 LEU A O 1
ATOM 1446 N N . ALA A 1 181 ? 18.010 0.510 -29.778 1.00 83.69 181 ALA A N 1
ATOM 1447 C CA . ALA A 1 181 ? 17.710 1.046 -31.098 1.00 83.69 181 ALA A CA 1
ATOM 1448 C C . ALA A 1 181 ? 18.998 1.246 -31.930 1.00 83.69 181 ALA A C 1
ATOM 1450 O O . ALA A 1 181 ? 20.004 1.712 -31.390 1.00 83.69 181 ALA A O 1
ATOM 1451 N N . PRO A 1 182 ? 18.971 0.944 -33.244 1.00 69.56 182 PRO A N 1
ATOM 1452 C CA . PRO A 1 182 ? 20.158 0.926 -34.107 1.00 69.56 182 PRO A CA 1
ATOM 1453 C C . PRO A 1 182 ? 20.849 2.288 -34.285 1.00 69.56 182 PRO A C 1
ATOM 1455 O O . PRO A 1 182 ? 21.996 2.322 -34.719 1.00 69.56 182 PRO A O 1
ATOM 1458 N N . ASP A 1 183 ? 20.189 3.391 -33.918 1.00 67.06 183 ASP A N 1
ATOM 1459 C CA . ASP A 1 183 ? 20.752 4.747 -33.991 1.00 67.06 183 ASP A CA 1
ATOM 1460 C C . ASP A 1 183 ? 21.791 5.037 -32.890 1.00 67.06 183 ASP A C 1
ATOM 1462 O O . ASP A 1 183 ? 22.581 5.976 -33.002 1.00 67.06 183 ASP A O 1
ATOM 1466 N N . HIS A 1 184 ? 21.835 4.226 -31.828 1.00 61.69 184 HIS A N 1
ATOM 1467 C CA . HIS A 1 184 ? 22.855 4.329 -30.790 1.00 61.69 184 HIS A CA 1
ATOM 1468 C C . HIS A 1 184 ? 23.991 3.359 -31.118 1.00 61.69 184 HIS A C 1
ATOM 1470 O O . HIS A 1 184 ? 23.780 2.151 -31.156 1.00 61.69 184 HIS A O 1
ATOM 1476 N N . ASN A 1 185 ? 25.209 3.873 -31.331 1.00 56.22 185 ASN A N 1
ATOM 1477 C CA . ASN A 1 185 ? 26.421 3.065 -31.508 1.00 56.22 185 ASN A CA 1
ATOM 1478 C C . ASN A 1 185 ? 26.651 2.164 -30.278 1.00 56.22 185 ASN A C 1
ATOM 1480 O O . ASN A 1 185 ? 27.400 2.514 -29.363 1.00 56.22 185 ASN A O 1
ATOM 1484 N N . VAL A 1 186 ? 26.034 0.979 -30.275 1.00 57.06 186 VAL A N 1
ATOM 1485 C CA . VAL A 1 186 ? 26.115 -0.047 -29.220 1.00 57.06 186 VAL A CA 1
ATOM 1486 C C . VAL A 1 186 ? 27.570 -0.442 -28.930 1.00 57.06 186 VAL A C 1
ATOM 1488 O O . VAL A 1 186 ? 27.892 -0.884 -27.831 1.00 57.06 186 VAL A O 1
ATOM 1491 N N . ALA A 1 187 ? 28.467 -0.196 -29.890 1.00 54.91 187 ALA A N 1
ATOM 1492 C CA . ALA A 1 187 ? 29.906 -0.398 -29.781 1.00 54.91 187 ALA A CA 1
ATOM 1493 C C . ALA A 1 187 ? 30.608 0.528 -28.761 1.00 54.91 187 ALA A C 1
ATOM 1495 O O . ALA A 1 187 ? 31.599 0.114 -28.168 1.00 54.91 187 ALA A O 1
ATOM 1496 N N . ASN A 1 188 ? 30.094 1.737 -28.491 1.00 53.59 188 ASN A N 1
ATOM 1497 C CA . ASN A 1 188 ? 30.716 2.675 -27.539 1.00 53.59 188 ASN A CA 1
ATOM 1498 C C . ASN A 1 188 ? 30.132 2.590 -26.117 1.00 53.59 188 ASN A C 1
ATOM 1500 O O . ASN A 1 188 ? 30.748 3.072 -25.169 1.00 53.59 188 ASN A O 1
ATOM 1504 N N . ALA A 1 189 ? 28.971 1.953 -25.939 1.00 51.25 189 ALA A N 1
ATOM 1505 C CA . ALA A 1 189 ? 28.313 1.841 -24.634 1.00 51.25 189 ALA A CA 1
ATOM 1506 C C . ALA A 1 189 ? 28.918 0.749 -23.727 1.00 51.25 189 ALA A C 1
ATOM 1508 O O . ALA A 1 189 ? 28.708 0.770 -22.516 1.00 51.25 189 ALA A O 1
ATOM 1509 N N . VAL A 1 190 ? 29.677 -0.194 -24.295 1.00 51.47 190 VAL A N 1
ATOM 1510 C CA . VAL A 1 190 ? 30.229 -1.353 -23.568 1.00 51.47 190 VAL A CA 1
ATOM 1511 C C . VAL A 1 190 ? 31.630 -1.086 -22.987 1.00 51.47 190 VAL A C 1
ATOM 1513 O O . VAL A 1 190 ? 32.063 -1.823 -22.111 1.00 51.47 190 VAL A O 1
ATOM 1516 N N . VAL A 1 191 ? 32.346 -0.039 -23.422 1.00 49.31 191 VAL A N 1
ATOM 1517 C CA . VAL A 1 191 ? 33.819 0.023 -23.247 1.00 49.31 191 VAL A CA 1
ATOM 1518 C C . VAL A 1 191 ? 34.322 1.009 -22.172 1.00 49.31 191 VAL A C 1
ATOM 1520 O O . VAL A 1 191 ? 35.452 0.896 -21.717 1.00 49.31 191 VAL A O 1
ATOM 1523 N N . VAL A 1 192 ? 33.522 1.971 -21.710 1.00 50.16 192 VAL A N 1
ATOM 1524 C CA . VAL A 1 192 ? 34.079 3.161 -21.015 1.00 50.16 192 VAL A CA 1
ATOM 1525 C C . VAL A 1 192 ? 34.349 3.065 -19.482 1.00 50.16 192 VAL A C 1
ATOM 1527 O O . VAL A 1 192 ? 34.969 3.974 -18.948 1.00 50.16 192 VAL A O 1
ATOM 1530 N N . LEU A 1 193 ? 33.975 2.028 -18.715 1.00 39.78 193 LEU A N 1
ATOM 1531 C CA . LEU A 1 193 ? 33.988 2.102 -17.234 1.00 39.78 193 LEU A CA 1
ATOM 1532 C C . LEU A 1 193 ? 33.844 0.749 -16.470 1.00 39.78 193 LEU A C 1
ATOM 1534 O O . LEU A 1 193 ? 32.904 0.545 -15.706 1.00 39.78 193 LEU A O 1
ATOM 1538 N N . GLY A 1 194 ? 34.821 -0.157 -16.589 1.00 51.69 194 GLY A N 1
ATOM 1539 C CA . GLY A 1 194 ? 35.076 -1.231 -15.603 1.00 51.69 194 GLY A CA 1
ATOM 1540 C C . GLY A 1 194 ? 34.003 -2.337 -15.437 1.00 51.69 194 GLY A C 1
ATOM 1541 O O . GLY A 1 194 ? 32.963 -2.324 -16.092 1.00 51.69 194 GLY A O 1
ATOM 1542 N N . PRO A 1 195 ? 34.219 -3.324 -14.535 1.00 49.47 195 PRO A N 1
ATOM 1543 C CA . PRO A 1 195 ? 33.355 -4.508 -14.350 1.00 49.47 195 PRO A CA 1
ATOM 1544 C C . PRO A 1 195 ? 31.954 -4.208 -13.767 1.00 49.47 195 PRO A C 1
ATOM 1546 O O . PRO A 1 195 ? 31.244 -5.116 -13.343 1.00 49.47 195 PRO A O 1
ATOM 1549 N N . LEU A 1 196 ? 31.548 -2.936 -13.748 1.00 49.91 196 LEU A N 1
ATOM 1550 C CA . LEU A 1 196 ? 30.289 -2.430 -13.204 1.00 49.91 196 LEU A CA 1
ATOM 1551 C C . LEU A 1 196 ? 29.475 -1.627 -14.229 1.00 49.91 196 LEU A C 1
ATOM 1553 O O . LEU A 1 196 ? 28.527 -0.938 -13.852 1.00 49.91 196 LEU A O 1
ATOM 1557 N N . GLN A 1 197 ? 29.788 -1.724 -15.525 1.00 52.19 197 GLN A N 1
ATOM 1558 C CA . GLN A 1 197 ? 28.962 -1.120 -16.566 1.00 52.19 197 GLN A CA 1
ATOM 1559 C C . GLN A 1 197 ? 27.624 -1.841 -16.717 1.00 52.19 197 GLN A C 1
ATOM 1561 O O . GLN A 1 197 ? 27.415 -2.708 -17.565 1.00 52.19 197 GLN A O 1
ATOM 1566 N N . LEU A 1 198 ? 26.688 -1.395 -15.878 1.00 59.25 198 LEU A N 1
ATOM 1567 C CA . LEU A 1 198 ? 25.249 -1.391 -16.086 1.00 59.25 198 LEU A CA 1
ATOM 1568 C C . LEU A 1 198 ? 24.930 -0.687 -17.421 1.00 59.25 198 LEU A C 1
ATOM 1570 O O . LEU A 1 198 ? 24.404 0.419 -17.447 1.00 59.25 198 LEU A O 1
ATOM 1574 N N . GLY A 1 199 ? 25.269 -1.310 -18.550 1.00 70.62 199 GLY A N 1
ATOM 1575 C CA . GLY A 1 199 ? 24.749 -0.920 -19.854 1.00 70.62 199 GLY A CA 1
ATOM 1576 C C . GLY A 1 199 ? 23.262 -1.267 -19.935 1.00 70.62 199 GLY A C 1
ATOM 1577 O O . GLY A 1 199 ? 22.501 -1.136 -18.974 1.00 70.62 199 GLY A O 1
ATOM 1578 N N . VAL A 1 200 ? 22.850 -1.837 -21.063 1.00 78.31 200 VAL A N 1
ATOM 1579 C CA . VAL A 1 200 ? 21.500 -2.399 -21.232 1.00 78.31 200 VAL A CA 1
ATOM 1580 C C . VAL A 1 200 ? 21.111 -3.324 -20.067 1.00 78.31 200 VAL A C 1
ATOM 1582 O O . VAL A 1 200 ? 20.012 -3.203 -19.530 1.00 78.31 200 VAL A O 1
ATOM 1585 N N . PHE A 1 201 ? 22.018 -4.207 -19.624 1.00 81.75 201 PHE A N 1
ATOM 1586 C CA . PHE A 1 201 ? 21.765 -5.128 -18.506 1.00 81.75 201 PHE A CA 1
ATOM 1587 C C . PHE A 1 201 ? 21.377 -4.407 -17.212 1.00 81.75 201 PHE A C 1
ATOM 1589 O O . PHE A 1 201 ? 20.505 -4.874 -16.482 1.00 81.75 201 PHE A O 1
ATOM 1596 N N . GLY A 1 202 ? 21.977 -3.246 -16.951 1.00 84.81 202 GLY A N 1
ATOM 1597 C CA . GLY A 1 202 ? 21.648 -2.426 -15.797 1.00 84.81 202 GLY A CA 1
ATOM 1598 C C . GLY A 1 202 ? 20.257 -1.814 -15.860 1.00 84.81 202 GLY A C 1
ATOM 1599 O O . GLY A 1 202 ? 19.526 -1.842 -14.873 1.00 84.81 202 GLY A O 1
ATOM 1600 N N . MET A 1 203 ? 19.859 -1.327 -17.036 1.00 85.81 203 MET A N 1
ATOM 1601 C CA . MET A 1 203 ? 18.516 -0.785 -17.267 1.00 85.81 203 MET A CA 1
ATOM 1602 C C . MET A 1 203 ? 17.443 -1.875 -17.155 1.00 85.81 203 MET A C 1
ATOM 1604 O O . MET A 1 203 ? 16.388 -1.657 -16.559 1.00 85.81 203 MET A O 1
ATOM 1608 N N . VAL A 1 204 ? 17.733 -3.081 -17.654 1.00 89.56 204 VAL A N 1
ATOM 1609 C CA . VAL A 1 204 ? 16.858 -4.253 -17.499 1.00 89.56 204 VAL A CA 1
ATOM 1610 C C . VAL A 1 204 ? 16.746 -4.666 -16.028 1.00 89.56 204 VAL A C 1
ATOM 1612 O O . VAL A 1 204 ? 15.641 -4.920 -15.542 1.00 89.56 204 VAL A O 1
ATOM 1615 N N . ALA A 1 205 ? 17.860 -4.684 -15.290 1.00 91.69 205 ALA A N 1
ATOM 1616 C CA . ALA A 1 205 ? 17.848 -4.948 -13.854 1.00 91.69 205 ALA A CA 1
ATOM 1617 C C . ALA A 1 205 ? 17.036 -3.886 -13.094 1.00 91.69 205 ALA A C 1
ATOM 1619 O O . ALA A 1 205 ? 16.209 -4.237 -12.254 1.00 91.69 205 ALA A O 1
ATOM 1620 N N . ALA A 1 206 ? 17.189 -2.604 -13.436 1.00 89.50 206 ALA A N 1
ATOM 1621 C CA . ALA A 1 206 ? 16.422 -1.509 -12.847 1.00 89.50 206 ALA A CA 1
ATOM 1622 C C . ALA A 1 206 ? 14.914 -1.618 -13.136 1.00 89.50 206 ALA A C 1
ATOM 1624 O O . ALA A 1 206 ? 14.106 -1.417 -12.226 1.00 89.50 206 ALA A O 1
ATOM 1625 N N . TYR A 1 207 ? 14.515 -2.019 -14.350 1.00 92.94 207 TYR A N 1
ATOM 1626 C CA . TYR A 1 207 ? 13.121 -2.348 -14.677 1.00 92.94 207 TYR A CA 1
ATOM 1627 C C . TYR A 1 207 ? 12.580 -3.464 -13.766 1.00 92.94 207 TYR A C 1
ATOM 1629 O O . TYR A 1 207 ? 11.511 -3.318 -13.164 1.00 92.94 207 TYR A O 1
ATOM 1637 N N . GLY A 1 208 ? 13.337 -4.558 -13.618 1.00 94.56 208 GLY A N 1
ATOM 1638 C CA . GLY A 1 208 ? 12.977 -5.688 -12.759 1.00 94.56 208 GLY A CA 1
ATOM 1639 C C . GLY A 1 208 ? 12.836 -5.291 -11.287 1.00 94.56 208 GLY A C 1
ATOM 1640 O O . GLY A 1 208 ? 11.806 -5.565 -10.671 1.00 94.56 208 GLY A O 1
ATOM 1641 N N . ILE A 1 209 ? 13.827 -4.579 -10.741 1.00 95.00 209 ILE A N 1
ATOM 1642 C CA . ILE A 1 209 ? 13.826 -4.079 -9.359 1.00 95.00 209 ILE A CA 1
ATOM 1643 C C . ILE A 1 209 ? 12.649 -3.130 -9.135 1.00 95.00 209 ILE A C 1
ATOM 1645 O O . ILE A 1 209 ? 11.938 -3.283 -8.145 1.00 95.00 209 ILE A O 1
ATOM 1649 N N . THR A 1 210 ? 12.383 -2.200 -10.055 1.00 94.69 210 THR A N 1
ATOM 1650 C CA . THR A 1 210 ? 11.257 -1.254 -9.957 1.00 94.69 210 THR A CA 1
ATOM 1651 C C . THR A 1 210 ? 9.923 -1.995 -9.896 1.00 94.69 210 THR A C 1
ATOM 1653 O O . THR A 1 210 ? 9.092 -1.712 -9.032 1.00 94.69 210 THR A O 1
ATOM 1656 N N . ARG A 1 211 ? 9.724 -2.992 -10.769 1.00 93.50 211 ARG A N 1
ATOM 1657 C CA . ARG A 1 211 ? 8.491 -3.790 -10.819 1.00 93.50 211 ARG A CA 1
ATOM 1658 C C . ARG A 1 211 ? 8.292 -4.638 -9.562 1.00 93.50 211 ARG A C 1
ATOM 1660 O O . ARG A 1 211 ? 7.181 -4.688 -9.024 1.00 93.50 211 ARG A O 1
ATOM 1667 N N . LEU A 1 212 ? 9.353 -5.291 -9.087 1.00 96.19 212 LEU A N 1
ATOM 1668 C CA . LEU A 1 212 ? 9.326 -6.077 -7.853 1.00 96.19 212 LEU A CA 1
ATOM 1669 C C . LEU A 1 212 ? 9.063 -5.181 -6.640 1.00 96.19 21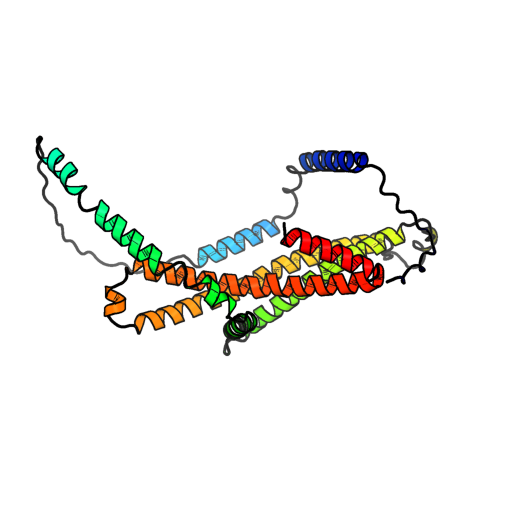2 LEU A C 1
ATOM 1671 O O . LEU A 1 212 ? 8.148 -5.453 -5.870 1.00 96.19 212 LEU A O 1
ATOM 1675 N N . THR A 1 213 ? 9.789 -4.071 -6.520 1.00 96.06 213 THR A N 1
ATOM 1676 C CA . THR A 1 213 ? 9.639 -3.100 -5.425 1.00 96.06 213 THR A CA 1
ATOM 1677 C C . THR A 1 213 ? 8.235 -2.508 -5.406 1.00 96.06 213 THR A C 1
ATOM 1679 O O . THR A 1 213 ? 7.622 -2.438 -4.343 1.00 96.06 213 THR A O 1
ATOM 1682 N N . GLY A 1 214 ? 7.676 -2.151 -6.568 1.00 95.12 214 GLY A N 1
ATOM 1683 C CA . GLY A 1 214 ? 6.305 -1.649 -6.670 1.00 95.12 214 GLY A CA 1
ATOM 1684 C C . GLY A 1 214 ? 5.274 -2.662 -6.165 1.00 95.12 214 GLY A C 1
ATOM 1685 O O . GLY A 1 214 ? 4.382 -2.300 -5.403 1.00 95.12 214 GLY A O 1
ATOM 1686 N N . SER A 1 215 ? 5.442 -3.940 -6.515 1.00 93.75 215 SER A N 1
ATOM 1687 C CA . SER A 1 215 ? 4.548 -5.019 -6.068 1.00 93.75 215 SER A CA 1
ATOM 1688 C C . SER A 1 215 ? 4.688 -5.299 -4.567 1.00 93.75 215 SER A C 1
ATOM 1690 O O . SER A 1 215 ? 3.689 -5.418 -3.866 1.00 93.75 215 SER A O 1
ATOM 1692 N N . LEU A 1 216 ? 5.918 -5.329 -4.044 1.00 96.12 216 LEU A N 1
ATOM 1693 C CA . LEU A 1 216 ? 6.182 -5.514 -2.612 1.00 96.12 216 LEU A CA 1
ATOM 1694 C C . LEU A 1 216 ? 5.601 -4.375 -1.771 1.00 96.12 216 LEU A C 1
ATOM 1696 O O . LEU A 1 216 ? 5.023 -4.616 -0.716 1.00 96.12 216 LEU A O 1
ATOM 1700 N N . THR A 1 217 ? 5.719 -3.142 -2.255 1.00 94.31 217 THR A N 1
ATOM 1701 C CA . THR A 1 217 ? 5.189 -1.944 -1.595 1.00 94.31 217 THR A CA 1
ATOM 1702 C C . THR A 1 217 ? 3.648 -1.963 -1.575 1.00 94.31 217 THR A C 1
ATOM 1704 O O . THR A 1 217 ? 3.021 -1.596 -0.582 1.00 94.31 217 THR A O 1
ATOM 1707 N N . GLU A 1 218 ? 3.012 -2.474 -2.634 1.00 92.88 218 GLU A N 1
ATOM 1708 C CA . GLU A 1 218 ? 1.553 -2.635 -2.709 1.00 92.88 218 GLU A CA 1
ATOM 1709 C C . GLU A 1 218 ? 1.005 -3.680 -1.717 1.00 92.88 218 GLU A C 1
ATOM 1711 O O . GLU A 1 218 ? -0.115 -3.538 -1.223 1.00 92.88 218 GLU A O 1
ATOM 1716 N N . GLU A 1 219 ? 1.786 -4.704 -1.378 1.00 94.25 219 GLU A N 1
ATOM 1717 C CA . GLU A 1 219 ? 1.425 -5.662 -0.326 1.00 94.25 219 GLU A CA 1
ATOM 1718 C C . GLU A 1 219 ? 1.770 -5.123 1.069 1.00 94.25 219 GLU A C 1
ATOM 1720 O O . GLU A 1 219 ? 0.995 -5.262 2.022 1.00 94.25 219 GLU A O 1
ATOM 1725 N N . LEU A 1 220 ? 2.905 -4.428 1.184 1.00 94.62 220 LEU A N 1
ATOM 1726 C CA . LEU A 1 220 ? 3.390 -3.861 2.435 1.00 94.62 220 LEU A CA 1
ATOM 1727 C C . LEU A 1 220 ? 2.417 -2.828 3.007 1.00 94.62 220 LEU A C 1
ATOM 1729 O O . LEU A 1 220 ? 2.165 -2.864 4.208 1.00 94.62 220 LEU A O 1
ATOM 1733 N N . LYS A 1 221 ? 1.790 -1.971 2.185 1.00 92.62 221 LYS A N 1
ATOM 1734 C CA . LYS A 1 221 ? 0.753 -1.040 2.678 1.00 92.62 221 LYS A CA 1
ATOM 1735 C C . LYS A 1 221 ? -0.369 -1.785 3.412 1.00 92.62 221 LYS A C 1
ATOM 1737 O O . LYS A 1 221 ? -0.845 -1.333 4.447 1.00 92.62 221 LYS A O 1
ATOM 1742 N N . SER A 1 222 ? -0.783 -2.943 2.892 1.00 90.75 222 SER A N 1
ATOM 1743 C CA . SER A 1 222 ? -1.911 -3.701 3.429 1.00 90.75 222 SER A CA 1
ATOM 1744 C C . SER A 1 222 ? -1.508 -4.367 4.744 1.00 90.75 222 SER A C 1
ATOM 1746 O O . SER A 1 222 ? -2.289 -4.369 5.694 1.00 90.75 222 SER A O 1
ATOM 1748 N N . ALA A 1 223 ? -0.264 -4.848 4.835 1.00 93.44 223 ALA A N 1
ATOM 1749 C CA . ALA A 1 223 ? 0.316 -5.371 6.068 1.00 93.44 223 ALA A CA 1
ATOM 1750 C C . ALA A 1 223 ? 0.491 -4.283 7.146 1.00 93.44 223 ALA A C 1
ATOM 1752 O O . ALA A 1 223 ? 0.141 -4.506 8.304 1.00 93.44 223 ALA A O 1
ATOM 1753 N N . LEU A 1 224 ? 0.969 -3.093 6.765 1.00 92.50 224 LEU A N 1
ATOM 1754 C CA . LEU A 1 224 ? 1.139 -1.948 7.666 1.00 92.50 224 LEU A CA 1
ATOM 1755 C C . LEU A 1 224 ? -0.205 -1.418 8.186 1.00 92.50 224 LEU A C 1
ATOM 1757 O O . LEU A 1 224 ? -0.296 -0.986 9.333 1.00 92.50 224 LEU A O 1
ATOM 1761 N N . PHE A 1 225 ? -1.261 -1.476 7.372 1.00 90.12 225 PHE A N 1
ATOM 1762 C CA . PHE A 1 225 ? -2.574 -0.943 7.735 1.00 90.12 225 PHE A CA 1
ATOM 1763 C C . PHE A 1 225 ? -3.483 -1.937 8.481 1.00 90.12 225 PHE A C 1
ATOM 1765 O O . PHE A 1 225 ? -4.427 -1.524 9.156 1.00 90.12 225 PHE A O 1
ATOM 1772 N N . ALA A 1 226 ? -3.197 -3.241 8.422 1.00 91.56 226 ALA A N 1
ATOM 1773 C CA . ALA A 1 226 ? -3.978 -4.283 9.096 1.00 91.56 226 ALA A CA 1
ATOM 1774 C C . ALA A 1 226 ? -4.250 -4.027 10.602 1.00 91.56 226 ALA A C 1
ATOM 1776 O O . ALA A 1 226 ? -5.416 -4.094 11.009 1.00 91.56 226 ALA A O 1
ATOM 1777 N N . PRO A 1 227 ? -3.251 -3.697 11.451 1.00 89.75 227 PRO A N 1
ATOM 1778 C CA . PRO A 1 227 ? -3.497 -3.450 12.876 1.00 89.75 227 PRO A CA 1
ATOM 1779 C C . PRO A 1 227 ? -4.295 -2.165 13.137 1.00 89.75 227 PRO A C 1
ATOM 1781 O O . PRO A 1 227 ? -5.116 -2.138 14.055 1.00 89.75 227 PRO A O 1
ATOM 1784 N N . VAL A 1 228 ? -4.112 -1.126 12.312 1.00 88.69 228 VAL A N 1
ATOM 1785 C CA . VAL A 1 228 ? -4.905 0.116 12.390 1.00 88.69 228 VAL A CA 1
ATOM 1786 C C . VAL A 1 228 ? -6.383 -0.206 12.172 1.00 88.69 228 VAL A C 1
ATOM 1788 O O . VAL A 1 228 ? -7.245 0.308 12.881 1.00 88.69 228 VAL A O 1
ATOM 1791 N N . GLY A 1 229 ? -6.667 -1.121 11.246 1.00 88.81 229 GLY A N 1
ATOM 1792 C CA . GLY A 1 229 ? -8.024 -1.548 10.941 1.00 88.81 229 GLY A CA 1
ATOM 1793 C C . GLY A 1 229 ? -8.741 -2.313 11.994 1.00 88.81 229 GLY A C 1
ATOM 1794 O O . GLY A 1 229 ? -9.857 -1.946 12.362 1.00 88.81 229 GLY A O 1
ATOM 1795 N N . SER A 1 230 ? -8.073 -3.331 12.518 1.00 89.81 230 SER A N 1
ATOM 1796 C CA . SER A 1 230 ? -8.620 -4.090 13.630 1.00 89.81 230 SER A CA 1
ATOM 1797 C C . SER A 1 230 ? -8.934 -3.175 14.813 1.00 89.81 230 SER A C 1
ATOM 1799 O O . SER A 1 230 ? -9.934 -3.380 15.502 1.00 89.81 230 SER A O 1
ATOM 1801 N N . HIS A 1 231 ? -8.104 -2.157 15.055 1.00 88.88 231 HIS A N 1
ATOM 1802 C CA . HIS A 1 231 ? -8.352 -1.232 16.146 1.00 88.88 231 HIS A CA 1
ATOM 1803 C C . HIS A 1 231 ? -9.501 -0.269 15.853 1.00 88.88 231 HIS A C 1
ATOM 1805 O O . HIS A 1 231 ? -10.377 -0.116 16.703 1.00 88.88 231 HIS A O 1
ATOM 1811 N N . ALA A 1 232 ? -9.530 0.348 14.670 1.00 87.69 232 ALA A N 1
ATOM 1812 C CA . ALA A 1 232 ? -10.576 1.288 14.285 1.00 87.69 232 ALA A CA 1
ATOM 1813 C C . ALA A 1 232 ? -11.966 0.631 14.308 1.00 87.69 232 ALA A C 1
ATOM 1815 O O . ALA A 1 232 ? -12.890 1.184 14.904 1.00 87.69 232 ALA A O 1
ATOM 1816 N N . SER A 1 233 ? -12.108 -0.576 13.744 1.00 91.00 233 SER A N 1
ATOM 1817 C CA . SER A 1 233 ? -13.384 -1.301 13.752 1.00 91.00 233 SER A CA 1
ATOM 1818 C C . SER A 1 233 ? -13.843 -1.643 15.171 1.00 91.00 233 SER A C 1
ATOM 1820 O O . SER A 1 233 ? -15.020 -1.493 15.490 1.00 91.00 233 SER A O 1
ATOM 1822 N N . THR A 1 234 ? -12.916 -2.052 16.042 1.00 91.62 234 THR A N 1
ATOM 1823 C CA . THR A 1 234 ? -13.219 -2.402 17.439 1.00 91.62 234 THR A CA 1
ATOM 1824 C C . THR A 1 234 ? -13.615 -1.175 18.254 1.00 91.62 234 THR A C 1
ATOM 1826 O O . THR A 1 234 ? -14.586 -1.227 19.002 1.00 91.62 234 THR A O 1
ATOM 1829 N N . THR A 1 235 ? -12.910 -0.052 18.098 1.00 89.88 235 THR A N 1
ATOM 1830 C CA . THR A 1 235 ? -13.229 1.199 18.803 1.00 89.88 235 THR A CA 1
ATOM 1831 C C . THR A 1 235 ? -14.636 1.678 18.461 1.00 89.88 235 THR A C 1
ATOM 1833 O O . THR A 1 235 ? -15.407 2.008 19.359 1.00 89.88 235 THR A O 1
ATOM 1836 N N . ILE A 1 236 ? -14.997 1.637 17.178 1.00 89.69 236 ILE A N 1
ATOM 1837 C CA . ILE A 1 236 ? -16.318 2.056 16.699 1.00 89.69 236 ILE A CA 1
ATOM 1838 C C . ILE A 1 236 ? -17.403 1.094 17.174 1.00 89.69 236 ILE A C 1
ATOM 1840 O O . ILE A 1 236 ? -18.446 1.538 17.648 1.00 89.69 236 ILE A O 1
ATOM 1844 N N . ALA A 1 237 ? -17.150 -0.216 17.119 1.00 93.25 237 ALA A N 1
ATOM 1845 C CA . ALA A 1 237 ? -18.067 -1.208 17.669 1.00 93.25 237 ALA A CA 1
ATOM 1846 C C . ALA A 1 237 ? -18.314 -0.974 19.170 1.00 93.25 237 ALA A C 1
ATOM 1848 O O . ALA A 1 237 ? -19.457 -1.010 19.616 1.00 93.25 237 ALA A O 1
ATOM 1849 N N . MET A 1 238 ? -17.267 -0.662 19.941 1.00 94.44 238 MET A N 1
ATOM 1850 C CA . MET A 1 238 ? -17.372 -0.356 21.371 1.00 94.44 238 MET A CA 1
ATOM 1851 C C . MET A 1 238 ? -18.116 0.954 21.652 1.00 94.44 238 MET A C 1
ATOM 1853 O O . MET A 1 238 ? -18.856 1.043 22.630 1.00 94.44 238 MET A O 1
ATOM 1857 N N . GLU A 1 239 ? -17.927 1.984 20.832 1.00 92.19 239 GLU A N 1
ATOM 1858 C CA . GLU A 1 239 ? -18.661 3.248 20.942 1.00 92.19 239 GLU A CA 1
ATOM 1859 C C . GLU A 1 239 ? -20.153 3.055 20.649 1.00 92.19 239 GLU A C 1
ATOM 1861 O O . GLU A 1 239 ? -21.001 3.444 21.453 1.00 92.19 239 GLU A O 1
ATOM 1866 N N . MET A 1 240 ? -20.475 2.363 19.555 1.00 92.75 240 MET A N 1
ATOM 1867 C CA . MET A 1 240 ? -21.847 2.003 19.202 1.00 92.75 240 MET A CA 1
ATOM 1868 C C . MET A 1 240 ? -22.492 1.104 20.265 1.00 92.75 240 MET A C 1
ATOM 1870 O O . MET A 1 240 ? -23.656 1.298 20.601 1.00 92.75 240 MET A O 1
ATOM 1874 N N . PHE A 1 241 ? -21.743 0.169 20.854 1.00 94.88 241 PHE A N 1
ATOM 1875 C CA . PHE A 1 241 ? -22.219 -0.677 21.950 1.00 94.88 241 PHE A CA 1
ATOM 1876 C C . PHE A 1 241 ? -22.549 0.129 23.213 1.00 94.88 241 PHE A C 1
ATOM 1878 O O . PHE A 1 241 ? -23.616 -0.047 23.799 1.00 94.88 241 PHE A O 1
ATOM 1885 N N . ARG A 1 242 ? -21.686 1.076 23.609 1.00 96.00 242 ARG A N 1
ATOM 1886 C CA . ARG A 1 242 ? -21.981 2.003 24.717 1.00 96.00 242 ARG A CA 1
ATOM 1887 C C . ARG A 1 242 ? -23.210 2.853 24.425 1.00 96.00 242 ARG A C 1
ATOM 1889 O O . ARG A 1 242 ? -24.029 3.060 25.316 1.00 96.00 242 ARG A O 1
ATOM 1896 N N . LYS A 1 243 ? -23.360 3.312 23.179 1.00 93.69 243 LYS A N 1
ATOM 1897 C CA . LYS A 1 243 ? -24.544 4.061 22.764 1.00 93.69 243 LYS A CA 1
ATOM 1898 C C . LYS A 1 243 ? -25.798 3.201 22.887 1.00 93.69 243 LYS A C 1
ATOM 1900 O O . LYS A 1 243 ? -26.753 3.665 23.495 1.00 93.69 243 LYS A O 1
ATOM 1905 N N . LEU A 1 244 ? -25.769 1.958 22.405 1.00 94.00 244 LEU A N 1
ATOM 1906 C CA . LEU A 1 244 ? -26.871 1.000 22.532 1.00 94.00 244 LEU A CA 1
ATOM 1907 C C . LEU A 1 244 ? -27.278 0.771 23.991 1.00 94.00 244 LEU A C 1
ATOM 1909 O O . LEU A 1 244 ? -28.463 0.770 24.274 1.00 94.00 244 LEU A O 1
ATOM 1913 N N . HIS A 1 245 ? -26.326 0.659 24.920 1.00 94.00 245 HIS A N 1
ATOM 1914 C CA . HIS A 1 245 ? -26.626 0.516 26.352 1.00 94.00 245 HIS A CA 1
ATOM 1915 C C . HIS A 1 245 ? -27.267 1.751 27.003 1.00 94.00 245 HIS A C 1
ATOM 1917 O O . HIS A 1 245 ? -27.835 1.634 28.085 1.00 94.00 245 HIS A O 1
ATOM 1923 N N . SER A 1 246 ? -27.156 2.925 26.378 1.00 95.00 246 SER A N 1
ATOM 1924 C CA . SER A 1 246 ? -27.773 4.168 26.861 1.00 95.00 246 SER A CA 1
ATOM 1925 C C . SER A 1 246 ? -29.182 4.414 26.312 1.00 95.00 246 SER A C 1
ATOM 1927 O O . SER A 1 246 ? -29.774 5.447 26.624 1.00 95.00 246 SER A O 1
ATOM 1929 N N . LEU A 1 247 ? -29.697 3.522 25.458 1.00 94.38 247 LEU A N 1
ATOM 1930 C CA . LEU A 1 247 ? -31.047 3.634 24.906 1.00 94.38 247 LEU A CA 1
ATOM 1931 C C . LEU A 1 247 ? -32.102 3.152 25.915 1.00 94.38 247 LEU A C 1
ATOM 1933 O O . LEU A 1 247 ? -31.817 2.444 26.878 1.00 94.38 247 LEU A O 1
ATOM 1937 N N . ASP A 1 248 ? -33.340 3.582 25.699 1.00 94.19 248 ASP A N 1
ATOM 1938 C CA . ASP A 1 248 ? -34.487 3.272 26.543 1.00 94.19 248 ASP A CA 1
ATOM 1939 C C . ASP A 1 248 ? -34.890 1.785 26.488 1.00 94.19 248 ASP A C 1
ATOM 1941 O O . ASP A 1 248 ? -34.653 1.064 25.517 1.00 94.19 248 ASP A O 1
ATOM 1945 N N . LEU A 1 249 ? -35.552 1.307 27.547 1.00 92.75 249 LEU A N 1
ATOM 1946 C CA . LEU A 1 249 ? -36.026 -0.079 27.632 1.00 92.75 249 LEU A CA 1
ATOM 1947 C C . LEU A 1 249 ? -37.016 -0.432 26.503 1.00 92.75 249 LEU A C 1
ATOM 1949 O O . LEU A 1 249 ? -37.077 -1.587 26.086 1.00 92.75 249 LEU A O 1
ATOM 1953 N N . ASN A 1 250 ? -37.764 0.545 25.976 1.00 93.31 250 ASN A N 1
ATOM 1954 C CA . ASN A 1 250 ? -38.690 0.325 24.864 1.00 93.31 250 ASN A CA 1
ATOM 1955 C C . ASN A 1 250 ? -37.931 -0.046 23.573 1.00 93.31 250 ASN A C 1
ATOM 1957 O O . ASN A 1 250 ? -38.294 -1.016 22.902 1.00 93.31 250 ASN A O 1
ATOM 1961 N N . PHE A 1 251 ? -36.810 0.619 23.280 1.00 89.81 251 PHE A N 1
ATOM 1962 C CA . PHE A 1 251 ? -35.894 0.215 22.213 1.00 89.81 251 PHE A CA 1
ATOM 1963 C C . PHE A 1 251 ? -35.385 -1.222 22.401 1.00 89.81 251 PHE A C 1
ATOM 1965 O O . PHE A 1 251 ? -35.407 -2.016 21.458 1.00 89.81 251 PHE A O 1
ATOM 1972 N N . HIS A 1 252 ? -34.977 -1.586 23.620 1.00 92.69 252 HIS A N 1
ATOM 1973 C CA . HIS A 1 252 ? -34.478 -2.932 23.914 1.00 92.69 252 HIS A CA 1
ATOM 1974 C C . HIS A 1 252 ? -35.552 -4.029 23.812 1.00 92.69 252 HIS A C 1
ATOM 1976 O O . HIS A 1 252 ? -35.227 -5.151 23.429 1.00 92.69 252 HIS A O 1
ATOM 1982 N N . LEU A 1 253 ? -36.819 -3.730 24.117 1.00 91.62 253 LEU A N 1
ATOM 1983 C CA . LEU A 1 253 ? -37.934 -4.686 24.029 1.00 91.62 253 LEU A CA 1
ATOM 1984 C C . LEU A 1 253 ? -38.520 -4.815 22.613 1.00 91.62 253 LEU A C 1
ATOM 1986 O O . LEU A 1 253 ? -39.073 -5.858 22.270 1.00 91.62 253 LEU A O 1
ATOM 1990 N N . SER A 1 254 ? -38.418 -3.771 21.788 1.00 91.56 254 SER A N 1
ATOM 1991 C CA . SER A 1 254 ? -39.018 -3.728 20.444 1.00 91.56 254 SER A CA 1
ATOM 1992 C C . SER A 1 254 ? -38.182 -4.405 19.350 1.00 91.56 254 SER A C 1
ATOM 1994 O O . SER A 1 254 ? -38.675 -4.614 18.238 1.00 91.56 254 SER A O 1
ATOM 1996 N N . ARG A 1 255 ? -36.920 -4.757 19.625 1.00 87.00 255 ARG A N 1
ATOM 1997 C CA . ARG A 1 255 ? -35.972 -5.287 18.635 1.00 87.00 255 ARG A CA 1
ATOM 1998 C C . ARG A 1 255 ? -35.389 -6.629 19.066 1.00 87.00 255 ARG A C 1
ATOM 2000 O O . ARG A 1 255 ? -34.978 -6.821 20.204 1.00 87.00 255 ARG A O 1
ATOM 2007 N N . GLU A 1 256 ? -35.283 -7.551 18.112 1.00 91.25 256 GLU A N 1
ATOM 2008 C CA . GLU A 1 256 ? -34.583 -8.820 18.315 1.00 91.25 256 GLU A CA 1
ATOM 2009 C C . GLU A 1 256 ? -33.086 -8.550 18.568 1.00 91.25 256 GLU A C 1
ATOM 2011 O O . GLU A 1 256 ? -32.395 -7.970 17.726 1.00 91.25 256 GLU A O 1
ATOM 2016 N N . THR A 1 257 ? -32.560 -8.998 19.711 1.00 91.69 257 THR A N 1
ATOM 2017 C CA . THR A 1 257 ? -31.151 -8.792 20.112 1.00 91.69 257 THR A CA 1
ATOM 2018 C C . THR A 1 257 ? -30.157 -9.326 19.076 1.00 91.69 257 THR A C 1
ATOM 2020 O O . THR A 1 257 ? -29.109 -8.720 18.843 1.00 91.69 257 THR A O 1
ATOM 2023 N N . GLY A 1 258 ? -30.512 -10.420 18.393 1.00 93.00 258 GLY A N 1
ATOM 2024 C CA . GLY A 1 258 ? -29.728 -10.988 17.296 1.00 93.00 258 GLY A CA 1
ATOM 2025 C C . GLY A 1 258 ? -29.645 -10.080 16.066 1.00 93.00 258 GLY A C 1
ATOM 2026 O O . GLY A 1 258 ? -28.598 -10.034 15.421 1.00 93.00 258 GLY A O 1
ATOM 2027 N N . VAL A 1 259 ? -30.705 -9.319 15.761 1.00 93.06 259 VAL A N 1
ATOM 2028 C CA . VAL A 1 259 ? -30.703 -8.341 14.660 1.00 93.06 259 VAL A CA 1
ATOM 2029 C C . VAL A 1 259 ? -29.802 -7.162 15.018 1.00 93.06 259 VAL A C 1
ATOM 2031 O O . VAL A 1 259 ? -28.907 -6.846 14.243 1.00 93.06 259 VAL A O 1
ATOM 2034 N N . ILE A 1 260 ? -29.929 -6.601 16.229 1.00 93.44 260 ILE A N 1
ATOM 2035 C CA . ILE A 1 260 ? -29.070 -5.493 16.690 1.00 93.44 260 ILE A CA 1
ATOM 2036 C C . ILE A 1 260 ? -27.588 -5.892 16.683 1.00 93.44 260 ILE A C 1
ATOM 2038 O O . ILE A 1 260 ? -26.753 -5.148 16.175 1.00 93.44 260 ILE A O 1
ATOM 2042 N N . SER A 1 261 ? -27.246 -7.069 17.217 1.00 93.75 261 SER A N 1
ATOM 2043 C CA . SER A 1 261 ? -25.857 -7.548 17.256 1.00 93.75 261 SER A CA 1
ATOM 2044 C C . SER A 1 261 ? -25.277 -7.738 15.849 1.00 93.75 261 SER A C 1
ATOM 2046 O O . SER A 1 261 ? -24.144 -7.341 15.575 1.00 93.75 261 SER A O 1
ATOM 2048 N N . LYS A 1 262 ? -26.078 -8.286 14.930 1.00 92.94 262 LYS A N 1
ATOM 2049 C CA . LYS A 1 262 ? -25.695 -8.489 13.530 1.00 92.94 262 LYS A CA 1
ATOM 2050 C C . LYS A 1 262 ? -25.551 -7.174 12.767 1.00 92.94 262 LYS A C 1
ATOM 2052 O O . LYS A 1 262 ? -24.636 -7.057 11.954 1.00 92.94 262 LYS A O 1
ATOM 2057 N N . ASP A 1 263 ? -26.421 -6.201 13.016 1.00 94.00 263 ASP A N 1
ATOM 2058 C CA . ASP A 1 263 ? -26.364 -4.880 12.386 1.00 94.00 263 ASP A CA 1
ATOM 2059 C C . ASP A 1 263 ? -25.186 -4.055 12.919 1.00 94.00 263 ASP A C 1
ATOM 2061 O O . ASP A 1 263 ? -24.503 -3.399 12.135 1.00 94.00 263 ASP A O 1
ATOM 2065 N N . LEU A 1 264 ? -24.864 -4.164 14.212 1.00 93.81 264 LEU A N 1
ATOM 2066 C CA . LEU A 1 264 ? -23.667 -3.579 14.825 1.00 93.81 264 LEU A CA 1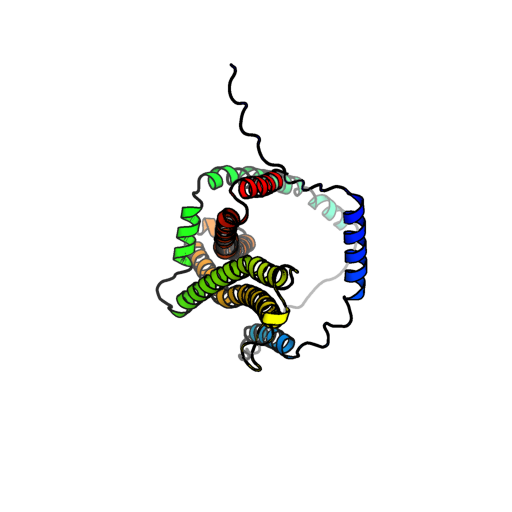
ATOM 2067 C C . LEU A 1 264 ? -22.372 -4.148 14.216 1.00 93.81 264 LEU A C 1
ATOM 2069 O O . LEU A 1 264 ? -21.470 -3.402 13.822 1.00 93.81 264 LEU A O 1
ATOM 2073 N N . ASP A 1 265 ? -22.281 -5.475 14.106 1.00 93.88 265 ASP A N 1
ATOM 2074 C CA . ASP A 1 265 ? -21.129 -6.155 13.508 1.00 93.88 265 ASP A CA 1
ATOM 2075 C C . ASP A 1 265 ? -20.970 -5.794 12.021 1.00 93.88 265 ASP A C 1
ATOM 2077 O O . ASP A 1 265 ? -19.883 -5.428 11.571 1.00 93.88 265 ASP A O 1
ATOM 2081 N N . ARG A 1 266 ? -22.065 -5.796 11.252 1.00 92.56 266 ARG A N 1
ATOM 2082 C CA . ARG A 1 266 ? -22.053 -5.364 9.846 1.00 92.56 266 ARG A CA 1
ATOM 2083 C C . ARG A 1 266 ? -21.705 -3.886 9.697 1.00 92.56 266 ARG A C 1
ATOM 2085 O O . ARG A 1 266 ? -20.914 -3.552 8.819 1.00 92.56 266 ARG A O 1
ATOM 2092 N N . GLY A 1 267 ? -22.261 -3.017 10.539 1.00 92.12 267 GLY A N 1
ATOM 2093 C CA . GLY A 1 267 ? -22.055 -1.570 10.496 1.00 92.12 267 GLY A CA 1
ATOM 2094 C C . GLY A 1 267 ? -20.607 -1.177 10.781 1.00 92.12 267 GLY A C 1
ATOM 2095 O O . GLY A 1 267 ? -20.013 -0.416 10.018 1.00 92.12 267 GLY A O 1
ATOM 2096 N N . SER A 1 268 ? -20.000 -1.759 11.818 1.00 92.00 268 SER A N 1
ATOM 2097 C CA . SER A 1 268 ? -18.588 -1.520 12.151 1.00 92.00 268 SER A CA 1
ATOM 2098 C C . SER A 1 268 ? -17.631 -2.013 11.055 1.00 92.00 268 SER A C 1
ATOM 2100 O O . SER A 1 268 ? -16.694 -1.300 10.684 1.00 92.00 268 SER A O 1
ATOM 2102 N N . ARG A 1 269 ? -17.890 -3.187 10.459 1.00 91.38 269 ARG A N 1
ATOM 2103 C CA . ARG A 1 269 ? -17.112 -3.695 9.312 1.00 91.38 269 ARG A CA 1
ATOM 2104 C C . ARG A 1 269 ? -17.306 -2.855 8.051 1.00 91.38 269 ARG A C 1
ATOM 2106 O O . ARG A 1 269 ? -16.333 -2.606 7.343 1.00 91.38 269 ARG A O 1
ATOM 2113 N N . ALA A 1 270 ? -18.530 -2.407 7.771 1.00 91.19 270 ALA A N 1
ATOM 2114 C CA . ALA A 1 270 ? -18.835 -1.560 6.620 1.00 91.19 270 ALA A CA 1
ATOM 2115 C C . ALA A 1 270 ? -18.146 -0.196 6.732 1.00 91.19 270 ALA A C 1
ATOM 2117 O O . ALA A 1 270 ? -17.532 0.254 5.766 1.00 91.19 270 ALA A O 1
ATOM 2118 N N . PHE A 1 271 ? -18.169 0.421 7.919 1.00 88.75 271 PHE A N 1
ATOM 2119 C CA . PHE A 1 271 ? -17.428 1.652 8.182 1.00 88.75 271 PHE A CA 1
ATOM 2120 C C . PHE A 1 271 ? -15.936 1.472 7.883 1.00 88.75 271 PHE A C 1
ATOM 2122 O O . PHE A 1 271 ? -15.342 2.275 7.163 1.00 88.75 271 PHE A O 1
ATOM 2129 N N . TRP A 1 272 ? -15.333 0.398 8.403 1.00 89.19 272 TRP A N 1
ATOM 2130 C CA . TRP A 1 272 ? -13.920 0.114 8.171 1.00 89.19 272 TRP A CA 1
ATOM 2131 C C . TRP A 1 272 ? -13.605 -0.105 6.687 1.00 89.19 272 TRP A C 1
ATOM 2133 O O . TRP A 1 272 ? -12.659 0.471 6.151 1.00 89.19 272 TRP A O 1
ATOM 2143 N N . SER A 1 273 ? -14.419 -0.910 6.006 1.00 89.81 273 SER A N 1
ATOM 2144 C CA . SER A 1 273 ? -14.257 -1.191 4.581 1.00 89.81 273 SER A CA 1
ATOM 2145 C C . SER A 1 273 ? -14.373 0.076 3.732 1.00 89.81 273 SER A C 1
ATOM 2147 O O . SER A 1 273 ? -13.576 0.257 2.811 1.00 89.81 273 SER A O 1
ATOM 2149 N N . LEU A 1 274 ? -15.298 0.978 4.069 1.00 89.50 274 LEU A N 1
ATOM 2150 C CA . LEU A 1 274 ? -15.447 2.275 3.412 1.00 89.50 274 LEU A CA 1
ATOM 2151 C C . LEU A 1 274 ? -14.212 3.157 3.633 1.00 89.50 274 LEU A C 1
ATOM 2153 O O . LEU A 1 274 ? -13.680 3.717 2.677 1.00 89.50 274 LEU A O 1
ATOM 2157 N N . ALA A 1 275 ? -13.728 3.250 4.875 1.00 87.81 275 ALA A N 1
ATOM 2158 C CA . ALA A 1 275 ? -12.516 3.997 5.204 1.00 87.81 275 ALA A CA 1
ATOM 2159 C C . ALA A 1 275 ? -11.307 3.487 4.406 1.00 87.81 275 ALA A C 1
ATOM 2161 O O . ALA A 1 275 ? -10.563 4.278 3.823 1.00 87.81 275 ALA A O 1
ATOM 2162 N N . TYR A 1 276 ? -11.154 2.163 4.322 1.00 88.62 276 TYR A N 1
ATOM 2163 C CA . TYR A 1 276 ? -10.114 1.518 3.529 1.00 88.62 276 TYR A CA 1
ATOM 2164 C C . TYR A 1 276 ? -10.253 1.830 2.035 1.00 88.62 276 TYR A C 1
ATOM 2166 O O . TYR A 1 276 ? -9.279 2.228 1.401 1.00 88.62 276 TYR A O 1
ATOM 2174 N N . ALA A 1 277 ? -11.453 1.694 1.466 1.00 89.94 277 ALA A N 1
ATOM 2175 C CA . ALA A 1 277 ? -11.698 1.988 0.057 1.00 89.94 277 ALA A CA 1
ATOM 2176 C C . ALA A 1 277 ? -11.391 3.458 -0.271 1.00 89.94 277 ALA A C 1
ATOM 2178 O O . ALA A 1 277 ? -10.710 3.751 -1.249 1.00 89.94 277 ALA A O 1
ATOM 2179 N N . LEU A 1 278 ? -11.805 4.405 0.569 1.00 86.81 278 LEU A N 1
ATOM 2180 C CA . LEU A 1 278 ? -11.496 5.817 0.348 1.00 86.81 278 LEU A CA 1
ATOM 2181 C C . LEU A 1 278 ? -9.980 6.077 0.374 1.00 86.81 278 LEU A C 1
ATOM 2183 O O . LEU A 1 278 ? -9.458 6.716 -0.540 1.00 86.81 278 LEU A O 1
ATOM 2187 N N . LEU A 1 279 ? -9.264 5.536 1.366 1.00 85.44 279 LEU A N 1
ATOM 2188 C CA . LEU A 1 279 ? -7.827 5.773 1.543 1.00 85.44 279 LEU A CA 1
ATOM 2189 C C . LEU A 1 279 ? -6.930 5.044 0.539 1.00 85.44 279 LEU A C 1
ATOM 2191 O O . LEU A 1 279 ? -5.925 5.609 0.113 1.00 85.44 279 LEU A O 1
ATOM 2195 N N . PHE A 1 280 ? -7.264 3.806 0.171 1.00 89.19 280 PHE A N 1
ATOM 2196 C CA . PHE A 1 280 ? -6.393 2.944 -0.636 1.00 89.19 280 PHE A CA 1
ATOM 2197 C C . PHE A 1 280 ? -6.874 2.714 -2.065 1.00 89.19 280 PHE A C 1
ATOM 2199 O O . PHE A 1 280 ? -6.066 2.320 -2.905 1.00 89.19 280 PHE A O 1
ATOM 2206 N N . LEU A 1 281 ? -8.150 2.970 -2.365 1.00 89.06 281 LEU A N 1
ATOM 2207 C CA . LEU A 1 281 ? -8.687 2.873 -3.722 1.00 89.06 281 LEU A CA 1
ATOM 2208 C C . LEU A 1 281 ? -8.853 4.265 -4.333 1.00 89.06 281 LEU A C 1
ATOM 2210 O O . LEU A 1 281 ? -8.210 4.571 -5.329 1.00 89.06 281 LEU A O 1
ATOM 2214 N N . VAL A 1 282 ? -9.678 5.126 -3.737 1.00 89.69 282 VAL A N 1
ATOM 2215 C CA . VAL A 1 282 ? -10.081 6.389 -4.378 1.00 89.69 282 VAL A CA 1
ATOM 2216 C C . VAL A 1 282 ? -8.925 7.387 -4.444 1.00 89.69 282 VAL A C 1
ATOM 2218 O O . VAL A 1 282 ? -8.586 7.856 -5.530 1.00 89.69 282 VAL A O 1
ATOM 2221 N N . ILE A 1 283 ? -8.285 7.681 -3.306 1.00 89.75 283 ILE A N 1
ATOM 2222 C CA . ILE A 1 283 ? -7.179 8.652 -3.248 1.00 89.75 283 ILE A CA 1
ATOM 2223 C C . ILE A 1 283 ? -5.997 8.223 -4.138 1.00 89.75 283 ILE A C 1
ATOM 2225 O O . ILE A 1 283 ? -5.540 9.039 -4.942 1.00 89.75 283 ILE A O 1
ATOM 2229 N N . PRO A 1 284 ? -5.505 6.968 -4.079 1.00 91.25 284 PRO A N 1
ATOM 2230 C CA . PRO A 1 284 ? -4.327 6.580 -4.848 1.00 91.25 284 PRO A CA 1
ATOM 2231 C C . PRO A 1 284 ? -4.610 6.451 -6.341 1.00 91.25 284 PRO A C 1
ATOM 2233 O O . PRO A 1 284 ? -3.710 6.692 -7.138 1.00 91.25 284 PRO A O 1
ATOM 2236 N N . THR A 1 285 ? -5.833 6.086 -6.732 1.00 92.75 285 THR A N 1
ATOM 2237 C CA . THR A 1 285 ? -6.237 6.079 -8.143 1.00 92.75 285 THR A CA 1
ATOM 2238 C C . THR A 1 285 ? -6.339 7.498 -8.692 1.00 92.75 285 THR A C 1
ATOM 2240 O O . THR A 1 285 ? -5.846 7.754 -9.785 1.00 92.75 285 THR A O 1
ATOM 2243 N N . ALA A 1 286 ? -6.898 8.447 -7.933 1.00 92.69 286 ALA A N 1
ATOM 2244 C CA . ALA A 1 286 ? -6.906 9.852 -8.343 1.00 92.69 286 ALA A CA 1
ATOM 2245 C C . ALA A 1 286 ? -5.476 10.394 -8.520 1.00 92.69 286 ALA A C 1
ATOM 2247 O O . ALA A 1 286 ? -5.172 11.017 -9.535 1.00 92.69 286 ALA A O 1
ATOM 2248 N N . PHE A 1 287 ? -4.580 10.095 -7.575 1.00 94.94 287 PHE A N 1
ATOM 2249 C CA . PHE A 1 287 ? -3.163 10.451 -7.669 1.00 94.94 287 PHE A CA 1
ATOM 2250 C C . PHE A 1 287 ? -2.472 9.805 -8.883 1.00 94.94 287 PHE A C 1
ATOM 2252 O O . PHE A 1 287 ? -1.753 10.481 -9.613 1.00 94.94 287 PHE A O 1
ATOM 2259 N N . GLU A 1 288 ? -2.727 8.521 -9.143 1.00 94.38 288 GLU A N 1
ATOM 2260 C CA . GLU A 1 288 ? -2.192 7.793 -10.300 1.00 94.38 288 GLU A CA 1
ATOM 2261 C C . GLU A 1 288 ? -2.642 8.409 -11.629 1.00 94.38 288 GLU A C 1
ATOM 2263 O O . GLU A 1 288 ? -1.810 8.647 -12.501 1.00 94.38 288 GLU A O 1
ATOM 2268 N N . VAL A 1 289 ? -3.928 8.744 -11.770 1.00 93.62 289 VAL A N 1
ATOM 2269 C CA . VAL A 1 289 ? -4.454 9.401 -12.977 1.00 93.62 289 VAL A CA 1
ATOM 2270 C C . VAL A 1 289 ? -3.790 10.760 -13.196 1.00 93.62 289 VAL A C 1
ATOM 2272 O O . VAL A 1 289 ? -3.400 11.065 -14.323 1.00 93.62 289 VAL A O 1
ATOM 2275 N N . MET A 1 290 ? -3.600 11.555 -12.139 1.00 94.56 290 MET A N 1
ATOM 2276 C CA . MET A 1 290 ? -2.908 12.847 -12.234 1.00 94.56 290 MET A CA 1
ATOM 2277 C C . MET A 1 290 ? -1.448 12.685 -12.671 1.00 94.56 290 MET A C 1
ATOM 2279 O O . MET A 1 290 ? -0.989 13.407 -13.561 1.00 94.56 290 MET A O 1
ATOM 2283 N N . LEU A 1 291 ? -0.729 11.711 -12.103 1.00 94.56 291 LEU A N 1
ATOM 2284 C CA . LEU A 1 291 ? 0.643 11.392 -12.505 1.00 94.56 291 LEU A CA 1
ATOM 2285 C C . LEU A 1 291 ? 0.720 10.970 -13.976 1.00 94.56 291 LEU A C 1
ATOM 2287 O O . LEU A 1 291 ? 1.549 11.496 -14.716 1.00 94.56 291 LEU A O 1
ATOM 2291 N N . VAL A 1 292 ? -0.151 10.058 -14.414 1.00 93.31 292 VAL A N 1
ATOM 2292 C CA . VAL A 1 292 ? -0.181 9.571 -15.801 1.00 93.31 292 VAL A CA 1
ATOM 2293 C C . VAL A 1 292 ? -0.527 10.698 -16.772 1.00 93.31 292 VAL A C 1
ATOM 2295 O O . VAL A 1 292 ? 0.145 10.842 -17.789 1.00 93.31 292 VAL A O 1
ATOM 2298 N N . CYS A 1 293 ? -1.517 11.540 -16.463 1.00 93.12 293 CYS A N 1
ATOM 2299 C CA . CYS A 1 293 ? -1.858 12.687 -17.309 1.00 93.12 293 CYS A CA 1
ATOM 2300 C C . CYS A 1 293 ? -0.675 13.655 -17.442 1.00 93.12 293 CYS A C 1
ATOM 2302 O O . CYS A 1 293 ? -0.342 14.062 -18.552 1.00 93.12 293 CYS A O 1
ATOM 2304 N N . THR A 1 294 ? 0.009 13.957 -16.335 1.00 92.94 294 THR A N 1
ATOM 2305 C CA . THR A 1 294 ? 1.198 14.826 -16.331 1.00 92.94 294 THR A CA 1
ATOM 2306 C C . THR A 1 294 ? 2.340 14.222 -17.159 1.00 92.94 294 THR A C 1
ATOM 2308 O O . THR A 1 294 ? 2.959 14.910 -17.967 1.00 92.94 294 THR A O 1
ATOM 2311 N N . ALA A 1 295 ? 2.587 12.917 -17.017 1.00 91.44 295 ALA A N 1
ATOM 2312 C CA . ALA A 1 295 ? 3.601 12.177 -17.769 1.00 91.44 295 ALA A CA 1
ATOM 2313 C C . ALA A 1 295 ? 3.311 12.112 -19.283 1.00 91.44 295 ALA A C 1
ATOM 2315 O O . ALA A 1 295 ? 4.219 12.213 -20.109 1.00 91.44 295 ALA A O 1
ATOM 2316 N N . LEU A 1 296 ? 2.043 11.951 -19.667 1.00 91.62 296 LEU A N 1
ATOM 2317 C CA . LEU A 1 296 ? 1.631 11.925 -21.071 1.00 91.62 296 LEU A CA 1
ATOM 2318 C C . LEU A 1 296 ? 1.681 13.310 -21.711 1.00 91.62 296 LEU A C 1
ATOM 2320 O O . LEU A 1 296 ? 2.013 13.418 -22.892 1.00 91.62 296 LEU A O 1
ATOM 2324 N N . GLN A 1 297 ? 1.405 14.365 -20.942 1.00 92.12 297 GLN A N 1
ATOM 2325 C CA . GLN A 1 297 ? 1.455 15.737 -21.438 1.00 92.12 297 GLN A CA 1
ATOM 2326 C C . GLN A 1 297 ? 2.845 16.089 -21.976 1.00 92.12 297 GLN A C 1
ATOM 2328 O O . GLN A 1 297 ? 2.938 16.742 -23.013 1.00 92.12 297 GLN A O 1
ATOM 2333 N N . THR A 1 298 ? 3.908 15.625 -21.313 1.00 89.44 298 THR A N 1
ATOM 2334 C CA . THR A 1 298 ? 5.293 15.881 -21.735 1.00 89.44 298 THR A CA 1
ATOM 2335 C C . THR A 1 298 ? 5.745 15.002 -22.901 1.00 89.44 298 THR A C 1
ATOM 2337 O O . THR A 1 298 ? 6.566 15.445 -23.697 1.00 89.44 298 THR A O 1
ATOM 2340 N N . SER A 1 299 ? 5.216 13.778 -23.026 1.00 85.62 299 SER A N 1
ATOM 2341 C CA . SER A 1 299 ? 5.723 12.781 -23.987 1.00 85.62 299 SER A CA 1
ATOM 2342 C C . SER A 1 299 ? 4.908 12.672 -25.284 1.00 85.62 299 SER A C 1
ATOM 2344 O O . SER A 1 299 ? 5.483 12.445 -26.344 1.00 85.62 299 SER A O 1
ATOM 2346 N N . ALA A 1 300 ? 3.577 12.795 -25.216 1.00 86.50 300 ALA A N 1
ATOM 2347 C CA . ALA A 1 300 ? 2.654 12.524 -26.330 1.00 86.50 300 ALA A CA 1
ATOM 2348 C C . ALA A 1 300 ? 1.749 13.718 -26.701 1.00 86.50 300 ALA A C 1
ATOM 2350 O O . ALA A 1 300 ? 1.070 13.687 -27.729 1.00 86.50 300 ALA A O 1
ATOM 2351 N N . GLY A 1 301 ? 1.736 14.773 -25.880 1.00 89.38 301 GLY A N 1
ATOM 2352 C CA . GLY A 1 301 ? 0.903 15.959 -26.071 1.00 89.38 301 GLY A CA 1
ATOM 2353 C C . GLY A 1 301 ? -0.549 15.795 -25.599 1.00 89.38 301 GLY A C 1
ATOM 2354 O O . GLY A 1 301 ? -1.018 14.708 -25.256 1.00 89.38 301 GLY A O 1
ATOM 2355 N N . LEU A 1 302 ? -1.285 16.911 -25.576 1.00 91.25 302 LEU A N 1
ATOM 2356 C CA . LEU A 1 302 ? -2.640 16.988 -25.003 1.00 91.25 302 LEU A CA 1
ATOM 2357 C C . LEU A 1 302 ? -3.675 16.125 -25.743 1.00 91.25 302 LEU A C 1
ATOM 2359 O O . LEU A 1 302 ? -4.595 15.598 -25.116 1.00 91.25 302 LEU A O 1
ATOM 2363 N N . SER A 1 303 ? -3.515 15.932 -27.055 1.00 92.12 303 SER A N 1
ATOM 2364 C CA . SER A 1 303 ? -4.428 15.112 -27.862 1.00 92.12 303 SER A CA 1
ATOM 2365 C C . SER A 1 303 ? -4.494 13.665 -27.367 1.00 92.12 303 SER A C 1
ATOM 2367 O O . SER A 1 303 ? -5.571 13.072 -27.333 1.00 92.12 303 SER A O 1
ATOM 2369 N N . PHE A 1 304 ? -3.364 13.106 -26.919 1.00 92.25 304 PHE A N 1
ATOM 2370 C CA . PHE A 1 304 ? -3.310 11.734 -26.419 1.00 92.25 304 PHE A CA 1
ATOM 2371 C C . PHE A 1 304 ? -4.078 11.580 -25.096 1.00 92.25 304 PHE A C 1
ATOM 2373 O O . PHE A 1 304 ? -4.849 10.634 -24.931 1.00 92.25 304 PHE A O 1
ATOM 2380 N N . ILE A 1 305 ? -3.962 12.556 -24.190 1.00 93.19 305 ILE A N 1
ATOM 2381 C CA . ILE A 1 305 ? -4.710 12.576 -22.922 1.00 93.19 305 ILE A CA 1
ATOM 2382 C C . ILE A 1 305 ? -6.216 12.621 -23.187 1.00 93.19 305 ILE A C 1
ATOM 2384 O O . ILE A 1 305 ? -6.963 11.852 -22.585 1.00 93.19 305 ILE A O 1
ATOM 2388 N N . ALA A 1 306 ? -6.663 13.470 -24.119 1.00 93.88 306 ALA A N 1
ATOM 2389 C CA . ALA A 1 306 ? -8.075 13.567 -24.484 1.00 93.88 306 ALA A CA 1
ATOM 2390 C C . ALA A 1 306 ? -8.621 12.225 -24.998 1.00 93.88 306 ALA A C 1
ATOM 2392 O O . ALA A 1 306 ? -9.690 11.790 -24.568 1.00 93.88 306 ALA A O 1
ATOM 2393 N N . THR A 1 307 ? -7.863 11.522 -25.849 1.00 94.12 307 THR A N 1
ATOM 2394 C CA . THR A 1 307 ? -8.261 10.187 -26.320 1.00 94.12 307 THR A CA 1
ATOM 2395 C C . THR A 1 307 ? -8.322 9.163 -25.183 1.00 94.12 307 THR A C 1
ATOM 2397 O O . THR A 1 307 ? -9.321 8.453 -25.067 1.00 94.12 307 THR A O 1
ATOM 2400 N N . ALA A 1 308 ? -7.326 9.130 -24.291 1.00 92.31 308 ALA A N 1
ATOM 2401 C CA . ALA A 1 308 ? -7.293 8.203 -23.160 1.00 92.31 308 ALA A CA 1
ATOM 2402 C C . ALA A 1 308 ? -8.453 8.443 -22.178 1.00 92.31 308 ALA A C 1
ATOM 2404 O O . ALA A 1 308 ? -9.144 7.500 -21.797 1.00 92.31 308 ALA A O 1
ATOM 2405 N N . LEU A 1 309 ? -8.721 9.702 -21.817 1.00 93.75 309 LEU A N 1
ATOM 2406 C CA . LEU A 1 309 ? -9.848 10.055 -20.953 1.00 93.75 309 LEU A CA 1
ATOM 2407 C C . LEU A 1 309 ? -11.187 9.720 -21.612 1.00 93.75 309 LEU A C 1
ATOM 2409 O O . LEU A 1 309 ? -12.057 9.168 -20.945 1.00 93.75 309 LEU A O 1
ATOM 2413 N N . SER A 1 310 ? -11.346 9.984 -22.914 1.00 94.75 310 SER A N 1
ATOM 2414 C CA . SER A 1 310 ? -12.576 9.636 -23.638 1.00 94.75 310 SER A CA 1
ATOM 2415 C C . SER A 1 310 ? -12.867 8.133 -23.589 1.00 94.75 310 SER A C 1
ATOM 2417 O O . SER A 1 310 ? -14.014 7.743 -23.383 1.00 94.75 310 SER A O 1
ATOM 2419 N N . ALA A 1 311 ? -11.828 7.293 -23.677 1.00 94.69 311 ALA A N 1
ATOM 2420 C CA . ALA A 1 311 ? -11.963 5.848 -23.540 1.00 94.69 311 ALA A CA 1
ATOM 2421 C C . ALA A 1 311 ? -12.399 5.450 -22.121 1.00 94.69 311 ALA A C 1
ATOM 2423 O O . ALA A 1 311 ? -13.295 4.622 -21.971 1.00 94.69 311 ALA A O 1
ATOM 2424 N N . VAL A 1 312 ? -11.824 6.070 -21.084 1.00 93.00 312 VAL A N 1
ATOM 2425 C CA . VAL A 1 312 ? -12.209 5.819 -19.683 1.00 93.00 312 VAL A CA 1
ATOM 2426 C C . VAL A 1 312 ? -13.660 6.231 -19.426 1.00 93.00 312 VAL A C 1
ATOM 2428 O O . VAL A 1 312 ? -14.417 5.453 -18.856 1.00 93.00 312 VAL A O 1
ATOM 2431 N N . PHE A 1 313 ? -14.083 7.412 -19.881 1.00 94.25 313 PHE A N 1
ATOM 2432 C CA . PHE A 1 313 ? -15.472 7.860 -19.735 1.00 94.25 313 PHE A CA 1
ATOM 2433 C C . PHE A 1 313 ? -16.451 6.981 -20.511 1.00 94.25 313 PHE A C 1
ATOM 2435 O O . PHE A 1 313 ? -17.501 6.631 -19.980 1.00 94.25 313 PHE A O 1
ATOM 2442 N N . SER A 1 314 ? -16.095 6.580 -21.734 1.00 95.62 314 SER A N 1
ATOM 2443 C CA . SER A 1 314 ? -16.903 5.642 -22.512 1.00 95.62 314 SER A CA 1
ATOM 2444 C C . SER A 1 314 ? -17.027 4.288 -21.819 1.00 95.62 314 SER A C 1
ATOM 2446 O O . SER A 1 314 ? -18.086 3.682 -21.905 1.00 95.62 314 SER A O 1
ATOM 2448 N N . TYR A 1 315 ? -15.973 3.818 -21.145 1.00 95.75 315 TYR A N 1
ATOM 2449 C CA . TYR A 1 315 ? -16.004 2.573 -20.380 1.00 95.75 315 TYR A CA 1
ATOM 2450 C C . TYR A 1 315 ? -16.862 2.684 -19.115 1.00 95.75 315 TYR A C 1
ATOM 2452 O O . TYR A 1 315 ? -17.544 1.736 -18.767 1.00 95.75 315 TYR A O 1
ATOM 2460 N N . ILE A 1 316 ? -16.854 3.831 -18.429 1.00 94.56 316 ILE A N 1
ATOM 2461 C CA . ILE A 1 316 ? -17.706 4.060 -17.247 1.00 94.56 316 ILE A CA 1
ATOM 2462 C C . ILE A 1 316 ? -19.188 4.185 -17.641 1.00 94.56 316 ILE A C 1
ATOM 2464 O O . ILE A 1 316 ? -20.061 3.861 -16.841 1.00 94.56 316 ILE A O 1
ATOM 2468 N N . GLY A 1 317 ? -19.472 4.695 -18.843 1.00 94.44 317 GLY A N 1
ATOM 2469 C CA . GLY A 1 317 ? -20.834 4.861 -19.354 1.00 94.44 317 GLY A CA 1
ATOM 2470 C C . GLY A 1 317 ? -21.439 3.619 -20.015 1.00 94.44 317 GLY A C 1
ATOM 2471 O O . GLY A 1 317 ? -22.642 3.629 -20.272 1.00 94.44 317 GLY A O 1
ATOM 2472 N N . TRP A 1 318 ? -20.625 2.602 -20.315 1.00 95.25 318 TRP A N 1
ATOM 2473 C CA . TRP A 1 318 ? -21.064 1.321 -20.876 1.00 95.25 318 TRP A CA 1
ATOM 2474 C C . TRP A 1 318 ? -21.361 0.316 -19.763 1.00 95.25 318 TRP A C 1
ATOM 2476 O O . TRP A 1 318 ? -22.461 -0.279 -19.807 1.00 95.25 318 TRP A O 1
#

Foldseek 3Di:
DDDDDDDDDDDDDPPPDDPPVVVVVVVVVVVVVVPPPPDDPVPPDPPVVVVVVVVVVVVVVVPDDDPDDDDDDDDDDDDDDDDDDDDDPVVVVVVVVVPPPVVVVVVVVVVCVPPPDDPPPVVVVPDPVVVLLVVLVPLLDDPDDVLSVVLLVLLLVLLLLLLVLVLCLVVLVVVLVVLVDPVDPVVVQPPDDPPPSCRSVVSVVVSVCSVVSSVVSLVVSVVSCVVSLVVSLVVQLVVVVVVVVPDDVCVVVVDDPVVVVVCSNVVSVVSSVVNCCVSNPVVSVVVSLVSNCVVCCVPPNPVVNVVVVVVVVVVVVD

Secondary structure (DSSP, 8-state):
------------------HHHHHHHHHHHHHHHHHSSSSSSSSS-HHHHHHHHHHHHHHHHTS------------------------SSHHHHHHHSSSSHHHHHHHHHHHHHHHSSSSSHHHHHTS-HHHHHHHHHHHHS-TT-HHHHHHHHHHHHHHHHHHHHHHHHHHHHHHHHHHHSTTS-HHHHSSSSGGG--SHHHHHHHHHHHHHHHHHHHHHHHHHHHHHHHHHHHHHHHHHHHHHHTS-HHHHHHS-HHHHHHHHHHHHHHHHHHHHHIIIIIHHHHHHHHHHHHHHHHHT-HHHHHHHHHHHHHHHH-

Organism: Trypanosoma cruzi (strain CL Brener) (NCBI:txid353153)

InterPro domains:
  IPR011527 ABC transporter type 1, transmembrane domain [PF00664] (154-313)
  IPR011527 ABC transporter type 1, transmembrane domain [PS50929] (153-318)
  IPR036640 ABC transporter type 1, transmembrane domain superfamily [G3DSA:1.20.1560.10] (125-318)
  IPR036640 ABC transporter type 1, transmembrane domain superfamily [SSF90123] (140-315)

Sequence (318 aa):
MRRVASFMGGPTQWRWGSRVLWKRQVLIASTALSEYHLRSISALSPSLWNCRRLFHQATRLRLEPSKGVPAAEGTNTFRTECPQGKTEEEKRKIQKQQQPRRQKTAVKEKIQATEGSIVSAEALSKIPVYRVVSHVMRHLWPPGQPMYRVLVVTSVICVVTAKVLKVAVPFWFKMVVDALAPDHNVANAVVVLGPLQLGVFGMVAAYGITRLTGSLTEELKSALFAPVGSHASTTIAMEMFRKLHSLDLNFHLSRETGVISKDLDRGSRAFWSLAYALLFLVIPTAFEVMLVCTALQTSAGLSFIATALSAVFSYIGW

pLDDT: mean 72.29, std 20.45, range [33.53, 96.19]